Protein AF-0000000067833226 (afdb_homodimer)

Solvent-accessible surface area (backbone atoms only — not comparable to full-atom values): 14648 Å² total; per-residue (Å²): 118,77,46,61,41,52,41,38,37,36,51,75,51,90,44,27,32,42,34,38,63,47,92,89,40,84,59,49,59,30,10,33,47,62,87,83,22,84,44,78,20,51,32,40,65,39,36,36,52,46,13,33,49,46,22,45,52,39,24,43,49,49,34,28,53,74,66,74,37,78,44,64,52,48,33,34,44,34,41,33,35,46,45,65,48,98,86,66,38,56,24,42,70,28,34,39,34,43,32,35,28,50,27,48,61,86,78,31,91,57,47,69,64,30,72,73,45,22,64,74,66,11,31,47,46,64,18,28,32,76,31,28,45,70,47,72,33,34,24,25,43,78,67,49,76,75,78,120,78,47,62,41,50,40,37,37,35,52,76,52,91,44,26,32,43,34,37,62,47,92,87,39,83,60,48,60,29,10,34,47,59,86,82,24,82,43,78,21,50,31,40,63,38,36,36,52,47,11,32,49,46,23,45,51,39,24,41,50,48,33,28,53,75,66,74,38,77,44,64,52,46,32,36,44,35,42,33,35,45,46,63,46,100,86,66,37,59,25,42,69,30,36,40,35,43,33,34,29,50,27,48,61,88,78,30,92,57,48,68,64,31,70,73,46,21,64,74,64,11,31,49,45,65,18,28,32,75,31,28,43,71,47,73,34,35,23,26,43,79,68,49,78,76,78

Foldseek 3Di:
DDPDFDKDKDDDDQFWMWIGRDDVDDIAIAGDDPPRTPRPHHHPVVVLLVLQQVLLQVLLVVLCVVLVHDQQDKDKDKDWDWDADPVGDIDGQEMEIEMETQAAPVRGPCVVVSVVPSNVPRPSCVVCCVRYPYHYWYYGNVRHTDD/DDPDFDKDKDDDDQFWIWIGRDDVDDIAIAGDDPPRTPRPHHHPVVVLLVLQQVLLQVLLVVLCVVLVHDQQDKDKDKDWDWDADPVGDIDGQEMEIEMETQAAPVRGPCVVVSVVPSNVPRPSCVVCCVRYPYHYWYYGNVRHTPD

Structure (mmCIF, N/CA/C/O backbone):
data_AF-0000000067833226-model_v1
#
loop_
_entity.id
_entity.type
_entity.pdbx_description
1 polymer Peroxiredoxin
#
loop_
_atom_site.group_PDB
_atom_site.id
_atom_site.type_symbol
_atom_site.label_atom_id
_atom_site.label_alt_id
_atom_site.label_comp_id
_atom_site.label_asym_id
_atom_site.label_entity_id
_atom_site.label_seq_id
_atom_site.pdbx_PDB_ins_code
_atom_site.Cartn_x
_atom_site.Cartn_y
_atom_site.Cartn_z
_atom_site.occupancy
_atom_site.B_iso_or_equiv
_atom_site.auth_seq_id
_atom_site.auth_comp_id
_atom_site.auth_asym_id
_atom_site.auth_atom_id
_atom_site.pdbx_PDB_model_num
ATOM 1 N N . MET A 1 1 ? 17.891 -7.211 -6.113 1 59.31 1 MET A N 1
ATOM 2 C CA . MET A 1 1 ? 16.797 -6.277 -5.852 1 59.31 1 MET A CA 1
ATOM 3 C C . MET A 1 1 ? 17.234 -5.191 -4.875 1 59.31 1 MET A C 1
ATOM 5 O O . MET A 1 1 ? 18.016 -5.453 -3.955 1 59.31 1 MET A O 1
ATOM 9 N N . SER A 1 2 ? 16.984 -3.982 -5.238 1 72.12 2 SER A N 1
ATOM 10 C CA . SER A 1 2 ? 17.391 -2.902 -4.344 1 72.12 2 SER A CA 1
ATOM 11 C C . SER A 1 2 ? 16.797 -3.086 -2.953 1 72.12 2 SER A C 1
ATOM 13 O O . SER A 1 2 ? 15.656 -3.514 -2.812 1 72.12 2 SER A O 1
ATOM 15 N N . ASP A 1 3 ? 17.594 -2.801 -2.029 1 89.94 3 ASP A N 1
ATOM 16 C CA . ASP A 1 3 ? 17.141 -2.908 -0.645 1 89.94 3 ASP A CA 1
ATOM 17 C C . ASP A 1 3 ? 16.375 -1.661 -0.22 1 89.94 3 ASP A C 1
ATOM 19 O O . ASP A 1 3 ? 15.836 -1.604 0.891 1 89.94 3 ASP A O 1
ATOM 23 N N . LYS A 1 4 ? 16.406 -0.721 -1.14 1 96.62 4 LYS A N 1
ATOM 24 C CA . LYS A 1 4 ? 15.68 0.51 -0.847 1 96.62 4 LYS A CA 1
ATOM 25 C C . LYS A 1 4 ? 14.711 0.853 -1.971 1 96.62 4 LYS A C 1
ATOM 27 O O . LYS A 1 4 ? 15.031 0.704 -3.15 1 96.62 4 LYS A O 1
ATOM 32 N N . HIS A 1 5 ? 13.523 1.276 -1.642 1 98 5 HIS A N 1
ATOM 33 C CA . HIS A 1 5 ? 12.492 1.777 -2.541 1 98 5 HIS A CA 1
ATOM 34 C C . HIS A 1 5 ? 12.016 3.16 -2.111 1 98 5 HIS A C 1
ATOM 36 O O . HIS A 1 5 ? 11.742 3.389 -0.93 1 98 5 HIS A O 1
ATOM 42 N N . SER A 1 6 ? 11.938 4.062 -3.084 1 98.44 6 SER A N 1
ATOM 43 C CA . SER A 1 6 ? 11.586 5.426 -2.709 1 98.44 6 SER A CA 1
ATOM 44 C C . SER A 1 6 ? 10.469 5.977 -3.594 1 98.44 6 SER A C 1
ATOM 46 O O . SER A 1 6 ? 10.242 5.473 -4.695 1 98.44 6 SER A O 1
ATOM 48 N N . ILE A 1 7 ? 9.734 6.934 -3.07 1 98.88 7 ILE A N 1
ATOM 49 C CA . ILE A 1 7 ? 8.742 7.688 -3.834 1 98.88 7 ILE A CA 1
ATOM 50 C C . ILE A 1 7 ? 8.758 9.148 -3.389 1 98.88 7 ILE A C 1
ATOM 52 O O . ILE A 1 7 ? 9.344 9.484 -2.359 1 98.88 7 ILE A O 1
ATOM 56 N N . ARG A 1 8 ? 8.211 10.008 -4.199 1 98.94 8 ARG A N 1
ATOM 57 C CA . ARG A 1 8 ? 7.883 11.383 -3.85 1 98.94 8 ARG A CA 1
ATOM 58 C C . ARG A 1 8 ? 6.395 11.656 -4.027 1 98.94 8 ARG A C 1
ATOM 60 O O . ARG A 1 8 ? 5.762 11.109 -4.934 1 98.94 8 ARG A O 1
ATOM 67 N N . ILE A 1 9 ? 5.887 12.484 -3.17 1 98.94 9 ILE A N 1
ATOM 68 C CA . ILE A 1 9 ? 4.465 12.797 -3.232 1 98.94 9 ILE A CA 1
ATOM 69 C C . ILE A 1 9 ? 4.25 14.289 -2.982 1 98.94 9 ILE A C 1
ATOM 71 O O . ILE A 1 9 ? 4.949 14.891 -2.168 1 98.94 9 ILE A O 1
ATOM 75 N N . ARG A 1 10 ? 3.305 14.891 -3.67 1 98.88 10 ARG A N 1
ATOM 76 C CA . ARG A 1 10 ? 2.982 16.297 -3.475 1 98.88 10 ARG A CA 1
ATOM 77 C C . ARG A 1 10 ? 1.479 16.531 -3.58 1 98.88 10 ARG A C 1
ATOM 79 O O . ARG A 1 10 ? 0.812 15.953 -4.434 1 98.88 10 ARG A O 1
ATOM 86 N N . GLN A 1 11 ? 1.044 17.422 -2.809 1 98.88 11 GLN A N 1
ATOM 87 C CA . GLN A 1 11 ? -0.359 17.828 -2.818 1 98.88 11 GLN A CA 1
ATOM 88 C C . GLN A 1 11 ? -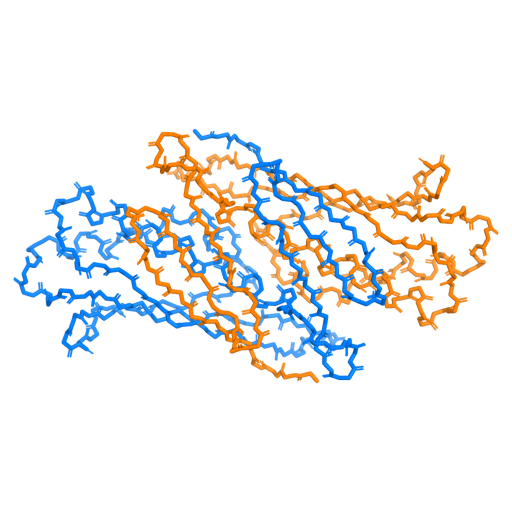0.688 18.641 -4.062 1 98.88 11 GLN A C 1
ATOM 90 O O . GLN A 1 11 ? 0.057 19.562 -4.422 1 98.88 11 GLN A O 1
ATOM 95 N N . ILE A 1 12 ? -1.731 18.281 -4.742 1 98.56 12 ILE A N 1
ATOM 96 C CA . ILE A 1 12 ? -2.24 19.047 -5.879 1 98.56 12 ILE A CA 1
ATOM 97 C C . ILE A 1 12 ? -3.281 20.062 -5.398 1 98.56 12 ILE A C 1
ATOM 99 O O . ILE A 1 12 ? -3.145 21.266 -5.641 1 98.56 12 ILE A O 1
ATOM 103 N N . GLU A 1 13 ? -4.336 19.5 -4.695 1 97.5 13 GLU A N 1
ATOM 104 C CA . GLU A 1 13 ? -5.422 20.297 -4.117 1 97.5 13 GLU A CA 1
ATOM 105 C C . GLU A 1 13 ? -6.176 19.484 -3.061 1 97.5 13 GLU A C 1
ATOM 107 O O . GLU A 1 13 ? -6.488 18.312 -3.266 1 97.5 13 GLU A O 1
ATOM 112 N N . ALA A 1 14 ? -6.445 20.188 -1.951 1 97.44 14 ALA A N 1
ATOM 113 C CA . ALA A 1 14 ? -7.184 19.547 -0.869 1 97.44 14 ALA A CA 1
ATOM 114 C C . ALA A 1 14 ? -6.582 18.188 -0.529 1 97.44 14 ALA A C 1
ATOM 116 O O . ALA A 1 14 ? -5.418 18.094 -0.123 1 97.44 14 ALA A O 1
ATOM 117 N N . TYR A 1 15 ? -7.234 17.156 -0.912 1 98.38 15 TYR A N 1
ATOM 118 C CA . TYR A 1 15 ? -6.773 15.836 -0.521 1 98.38 15 TYR A CA 1
ATOM 119 C C . TYR A 1 15 ? -6.316 15.039 -1.736 1 98.38 15 TYR A C 1
ATOM 121 O O . TYR A 1 15 ? -6.176 13.812 -1.668 1 98.38 15 TYR A O 1
ATOM 129 N N . ALA A 1 16 ? -6.18 15.734 -2.881 1 98.75 16 ALA A N 1
ATOM 130 C CA . ALA A 1 16 ? -5.629 15.125 -4.086 1 98.75 16 ALA A CA 1
ATOM 131 C C . ALA A 1 16 ? -4.109 15.242 -4.117 1 98.75 16 ALA A C 1
ATOM 133 O O . ALA A 1 16 ? -3.561 16.312 -3.83 1 98.75 16 ALA A O 1
ATOM 134 N N . PHE A 1 17 ? -3.424 14.148 -4.426 1 98.94 17 PHE A N 1
ATOM 135 C CA . PHE A 1 17 ? -1.967 14.102 -4.43 1 98.94 17 PHE A CA 1
ATOM 136 C C . PHE A 1 17 ? -1.449 13.445 -5.707 1 98.94 17 PHE A C 1
ATOM 138 O O . PHE A 1 17 ? -2.135 12.617 -6.309 1 98.94 17 PHE A O 1
ATOM 145 N N . ARG A 1 18 ? -0.267 13.891 -6.066 1 98.88 18 ARG A N 1
ATOM 146 C CA . ARG A 1 18 ? 0.511 13.273 -7.133 1 98.88 18 ARG A CA 1
ATOM 147 C C . ARG A 1 18 ? 1.678 12.469 -6.57 1 98.88 18 ARG A C 1
ATOM 149 O O . ARG A 1 18 ? 2.506 13.008 -5.828 1 98.88 18 ARG A O 1
ATOM 156 N N . ILE A 1 19 ? 1.731 11.219 -6.895 1 98.88 19 ILE A N 1
ATOM 157 C CA . ILE A 1 19 ? 2.783 10.336 -6.402 1 98.88 19 ILE A CA 1
ATOM 158 C C . ILE A 1 19 ? 3.734 9.984 -7.543 1 98.88 19 ILE A C 1
ATOM 160 O O . ILE A 1 19 ? 3.314 9.43 -8.562 1 98.88 19 ILE A O 1
ATOM 164 N N . ASP A 1 20 ? 4.941 10.312 -7.344 1 98.88 20 ASP A N 1
ATOM 165 C CA . ASP A 1 20 ? 6.008 10.016 -8.297 1 98.88 20 ASP A CA 1
ATOM 166 C C . ASP A 1 20 ? 6.848 8.828 -7.828 1 98.88 20 ASP A C 1
ATOM 168 O O . ASP A 1 20 ? 7.465 8.883 -6.762 1 98.88 20 ASP A O 1
ATOM 172 N N . PHE A 1 21 ? 6.949 7.797 -8.648 1 98.62 21 PHE A N 1
ATOM 173 C CA . PHE A 1 21 ? 7.656 6.57 -8.297 1 98.62 21 PHE A CA 1
ATOM 174 C C . PHE A 1 21 ? 9.062 6.57 -8.883 1 98.62 21 PHE A C 1
ATOM 176 O O . PHE A 1 21 ? 9.852 5.656 -8.625 1 98.62 21 PHE A O 1
ATOM 183 N N . GLY A 1 22 ? 9.398 7.551 -9.633 1 95.69 22 GLY A N 1
ATOM 184 C CA . GLY A 1 22 ? 10.633 7.66 -10.391 1 95.69 22 GLY A CA 1
ATOM 185 C C . GLY A 1 22 ? 10.43 8.242 -11.781 1 95.69 22 GLY A C 1
ATOM 186 O O . GLY A 1 22 ? 9.312 8.227 -12.305 1 95.69 22 GLY A O 1
ATOM 187 N N . GLU A 1 23 ? 11.391 8.711 -12.383 1 89.31 23 GLU A N 1
ATOM 188 C CA . GLU A 1 23 ? 11.32 9.523 -13.594 1 89.31 23 GLU A CA 1
ATOM 189 C C . GLU A 1 23 ? 10.758 8.727 -14.766 1 89.31 23 GLU A C 1
ATOM 191 O O . GLU A 1 23 ? 10.148 9.289 -15.672 1 89.31 23 GLU A O 1
ATOM 196 N N . SER A 1 24 ? 10.789 7.496 -14.734 1 90.56 24 SER A N 1
ATOM 197 C CA . SER A 1 24 ? 10.43 6.699 -15.906 1 90.56 24 SER A CA 1
ATOM 198 C C . SER A 1 24 ? 9 6.191 -15.805 1 90.56 24 SER A C 1
ATOM 200 O O . SER A 1 24 ? 8.508 5.516 -16.719 1 90.56 24 SER A O 1
ATOM 202 N N . PHE A 1 25 ? 8.266 6.586 -14.734 1 95.38 25 PHE A N 1
ATOM 203 C CA . PHE A 1 25 ? 6.941 6.008 -14.531 1 95.38 25 PHE A CA 1
ATOM 204 C C . PHE A 1 25 ? 5.863 7.086 -14.555 1 95.38 25 PHE A C 1
ATOM 206 O O . PHE A 1 25 ? 6.117 8.227 -14.156 1 95.38 25 PHE A O 1
ATOM 213 N N . VAL A 1 26 ? 4.699 6.695 -15.031 1 95.75 26 VAL A N 1
ATOM 214 C CA . VAL A 1 26 ? 3.541 7.578 -14.922 1 95.75 26 VAL A CA 1
ATOM 215 C C . VAL A 1 26 ? 3.16 7.758 -13.453 1 95.75 26 VAL A C 1
ATOM 217 O O . VAL A 1 26 ? 3.016 6.777 -12.719 1 95.75 26 VAL A O 1
ATOM 220 N N . PRO A 1 27 ? 3.062 8.969 -13.023 1 98.25 27 PRO A N 1
ATOM 221 C CA . PRO A 1 27 ? 2.646 9.188 -11.633 1 98.25 27 PRO A CA 1
ATOM 222 C C . PRO A 1 27 ? 1.231 8.688 -11.359 1 98.25 27 PRO A C 1
ATOM 224 O O . PRO A 1 27 ? 0.438 8.516 -12.281 1 98.25 27 PRO A O 1
ATOM 227 N N . LEU A 1 28 ? 0.949 8.391 -10.156 1 98.75 28 LEU A N 1
ATOM 228 C CA . LEU A 1 28 ? -0.393 8.047 -9.695 1 98.75 28 LEU A CA 1
ATOM 229 C C . LEU A 1 28 ? -1.068 9.242 -9.039 1 98.75 28 LEU A C 1
ATOM 231 O O . LEU A 1 28 ? -0.497 9.867 -8.141 1 98.75 28 LEU A O 1
ATOM 235 N N . LEU A 1 29 ? -2.232 9.609 -9.516 1 98.62 29 LEU A N 1
ATOM 236 C CA . LEU A 1 29 ? -3.037 10.641 -8.867 1 98.62 29 LEU A CA 1
ATOM 237 C C . LEU A 1 29 ? -4.039 10.016 -7.898 1 98.62 29 LEU A C 1
ATOM 239 O O . LEU A 1 29 ? -4.836 9.164 -8.289 1 98.62 29 LEU A O 1
ATOM 243 N N . THR A 1 30 ? -3.998 10.422 -6.668 1 98.75 30 THR A N 1
ATOM 244 C CA . THR A 1 30 ? -4.863 9.875 -5.629 1 98.75 30 THR A CA 1
ATOM 245 C C . THR A 1 30 ? -5.766 10.969 -5.055 1 98.75 30 THR A C 1
ATOM 247 O O . THR A 1 30 ? -5.535 12.156 -5.289 1 98.75 30 THR A O 1
ATOM 250 N N . ASP A 1 31 ? -6.848 10.516 -4.379 1 98.38 31 ASP A N 1
ATOM 251 C CA . ASP A 1 31 ? -7.742 11.453 -3.709 1 98.38 31 ASP A CA 1
ATOM 252 C C . ASP A 1 31 ? -8.578 10.75 -2.641 1 98.38 31 ASP A C 1
ATOM 254 O O . ASP A 1 31 ? -8.844 9.547 -2.742 1 98.38 31 ASP A O 1
ATOM 258 N N . GLU A 1 32 ? -8.891 11.477 -1.64 1 97.31 32 GLU A N 1
ATOM 259 C CA . GLU A 1 32 ? -9.906 10.945 -0.731 1 97.31 32 GLU A CA 1
ATOM 260 C C . GLU A 1 32 ? -11.281 10.93 -1.393 1 97.31 32 GLU A C 1
ATOM 262 O O . GLU A 1 32 ? -11.602 11.805 -2.199 1 97.31 32 GLU A O 1
ATOM 267 N N . PRO A 1 33 ? -12.07 9.945 -1.034 1 94.94 33 PRO A N 1
ATOM 268 C CA . PRO A 1 33 ? -13.422 9.914 -1.594 1 94.94 33 PRO A CA 1
ATOM 269 C C . PRO A 1 33 ? -14.305 11.039 -1.057 1 94.94 33 PRO A C 1
ATOM 271 O O . PRO A 1 33 ? -13.984 11.648 -0.035 1 94.94 33 PRO A O 1
ATOM 274 N N . GLU A 1 34 ? -15.398 11.242 -1.713 1 94.06 34 GLU A N 1
ATOM 275 C CA . GLU A 1 34 ? -16.438 12.125 -1.198 1 94.06 34 GLU A CA 1
ATOM 276 C C . GLU A 1 34 ? -17.031 11.586 0.105 1 94.06 34 GLU A C 1
ATOM 278 O O . GLU A 1 34 ? -17.188 10.375 0.267 1 94.06 34 GLU A O 1
ATOM 283 N N . PRO A 1 35 ? -17.375 12.438 0.996 1 94.31 35 PRO A N 1
ATOM 284 C CA . PRO A 1 35 ? -17.391 13.898 0.949 1 94.31 35 PRO A CA 1
ATOM 285 C C . PRO A 1 35 ? -16.094 14.523 1.45 1 94.31 35 PRO A C 1
ATOM 287 O O . PRO A 1 35 ? -15.969 15.75 1.515 1 94.31 35 PRO A O 1
ATOM 290 N N . ILE A 1 36 ? -15.117 13.711 1.84 1 94.69 36 ILE A N 1
ATOM 291 C CA . ILE A 1 36 ? -13.867 14.25 2.375 1 94.69 36 ILE A CA 1
ATOM 292 C C . ILE A 1 36 ? -13.062 14.898 1.249 1 94.69 36 ILE A C 1
ATOM 294 O O . ILE A 1 36 ? -12.672 16.062 1.345 1 94.69 36 ILE A O 1
ATOM 298 N N . GLY A 1 37 ? -12.852 14.219 0.282 1 96.62 37 GLY A N 1
ATOM 299 C CA . GLY A 1 37 ? -12.195 14.719 -0.918 1 96.62 37 GLY A CA 1
ATOM 300 C C . GLY A 1 37 ? -13.117 14.75 -2.127 1 96.62 37 GLY A C 1
ATOM 301 O O . GLY A 1 37 ? -14.336 14.68 -1.986 1 96.62 37 GLY A O 1
ATOM 302 N N . GLY A 1 38 ? -12.531 14.938 -3.32 1 95.94 38 GLY A N 1
ATOM 303 C CA . GLY A 1 38 ? -13.297 15.008 -4.555 1 95.94 38 GLY A CA 1
ATOM 304 C C . GLY A 1 38 ? -13.469 13.656 -5.227 1 95.94 38 GLY A C 1
ATOM 305 O O . GLY A 1 38 ? -14.242 13.531 -6.18 1 95.94 38 GLY A O 1
ATOM 306 N N . GLY A 1 39 ? -12.758 12.625 -4.77 1 96.12 39 GLY A N 1
ATOM 307 C CA . GLY A 1 39 ? -12.859 11.312 -5.379 1 96.12 39 GLY A CA 1
ATOM 308 C C . GLY A 1 39 ? -12.328 11.266 -6.797 1 96.12 39 GLY A C 1
ATOM 309 O O . GLY A 1 39 ? -12.875 10.57 -7.652 1 96.12 39 GLY A O 1
ATOM 310 N N . THR A 1 40 ? -11.305 11.961 -7.074 1 97.06 40 THR A N 1
ATOM 311 C CA . THR A 1 40 ? -10.797 12.078 -8.438 1 97.06 40 THR A CA 1
ATOM 312 C C . THR A 1 40 ? -9.695 11.047 -8.688 1 97.06 40 THR A C 1
ATOM 314 O O . THR A 1 40 ? -9.094 11.023 -9.766 1 97.06 40 THR A O 1
ATOM 317 N N . GLY A 1 41 ? -9.383 10.211 -7.738 1 98.06 41 GLY A N 1
ATOM 318 C CA . GLY A 1 41 ? -8.43 9.117 -7.789 1 98.06 41 GLY A CA 1
ATOM 319 C C . GLY A 1 41 ? -8.641 8.094 -6.688 1 98.06 41 GLY A C 1
ATOM 320 O O . GLY A 1 41 ? -9.508 8.266 -5.832 1 98.06 41 GLY A O 1
ATOM 321 N N . PRO A 1 42 ? -7.891 7.008 -6.758 1 98.56 42 PRO A N 1
ATOM 322 C CA . PRO A 1 42 ? -8.031 6 -5.703 1 98.56 42 PRO A CA 1
ATOM 323 C C . PRO A 1 42 ? -7.66 6.535 -4.324 1 98.56 42 PRO A C 1
ATOM 325 O O . PRO A 1 42 ? -6.809 7.422 -4.207 1 98.56 42 PRO A O 1
ATOM 328 N N . SER A 1 43 ? -8.281 6 -3.307 1 98.19 43 SER A N 1
ATOM 329 C CA . SER A 1 43 ? -7.957 6.316 -1.919 1 98.19 43 SER A CA 1
ATOM 330 C C . SER A 1 43 ? -6.664 5.637 -1.485 1 98.19 43 SER A C 1
ATOM 332 O O . SER A 1 43 ? -6.238 4.656 -2.1 1 98.19 43 SER A O 1
ATOM 334 N N . PRO A 1 44 ? -6.043 6.176 -0.423 1 98.56 44 PRO A N 1
ATOM 335 C CA . PRO A 1 44 ? -4.863 5.484 0.112 1 98.56 44 PRO A CA 1
ATOM 336 C C . PRO A 1 44 ? -5.145 4.027 0.465 1 98.56 44 PRO A C 1
ATOM 338 O O . PRO A 1 44 ? -4.266 3.172 0.317 1 98.56 44 PRO A O 1
ATOM 341 N N . GLU A 1 45 ? -6.383 3.711 0.99 1 98.56 45 GLU A N 1
ATOM 342 C CA . GLU A 1 45 ? -6.766 2.338 1.304 1 98.56 45 GLU A CA 1
ATOM 343 C C . GLU A 1 45 ? -6.746 1.46 0.057 1 98.56 45 GLU A C 1
ATOM 345 O O . GLU A 1 45 ? -6.234 0.339 0.09 1 98.56 45 GLU A O 1
ATOM 350 N N . GLN A 1 46 ? -7.281 1.987 -1.043 1 98.81 46 GLN A N 1
ATOM 351 C CA . GLN A 1 46 ? -7.246 1.241 -2.297 1 98.81 46 GLN A CA 1
ATOM 352 C C . GLN A 1 46 ? -5.809 0.991 -2.748 1 98.81 46 GLN A C 1
ATOM 354 O O . GLN A 1 46 ? -5.492 -0.084 -3.264 1 98.81 46 GLN A O 1
ATOM 359 N N . VAL A 1 47 ? -4.926 1.969 -2.578 1 98.94 47 VAL A N 1
ATOM 360 C CA . VAL A 1 47 ? -3.537 1.842 -3.002 1 98.94 47 VAL A CA 1
ATOM 361 C C . VAL A 1 47 ? -2.838 0.772 -2.164 1 98.94 47 VAL A C 1
ATOM 363 O O . VAL A 1 47 ? -2.049 -0.018 -2.689 1 98.94 47 VAL A O 1
ATOM 366 N N . LEU A 1 48 ? -3.133 0.706 -0.867 1 98.94 48 LEU A N 1
ATOM 367 C CA . LEU A 1 48 ? -2.59 -0.353 -0.023 1 98.94 48 LEU A CA 1
ATOM 368 C C . LEU A 1 48 ? -3.07 -1.723 -0.493 1 98.94 48 LEU A C 1
ATOM 370 O O . LEU A 1 48 ? -2.271 -2.654 -0.619 1 98.94 48 LEU A O 1
ATOM 374 N N . ILE A 1 49 ? -4.387 -1.837 -0.742 1 98.94 49 ILE A N 1
ATOM 375 C CA . ILE A 1 49 ? -4.961 -3.088 -1.221 1 98.94 49 ILE A CA 1
ATOM 376 C C . ILE A 1 49 ? -4.285 -3.5 -2.527 1 98.94 49 ILE A C 1
ATOM 378 O O . ILE A 1 49 ? -3.982 -4.68 -2.73 1 98.94 49 ILE A O 1
ATOM 382 N N . ALA A 1 50 ? -4.004 -2.533 -3.385 1 98.94 50 ALA A N 1
ATOM 383 C CA . ALA A 1 50 ? -3.326 -2.777 -4.656 1 98.94 50 ALA A CA 1
ATOM 384 C C . ALA A 1 50 ? -1.925 -3.338 -4.43 1 98.94 50 ALA A C 1
ATOM 386 O O . ALA A 1 50 ? -1.514 -4.285 -5.102 1 98.94 50 ALA A O 1
ATOM 387 N N . ALA A 1 51 ? -1.174 -2.721 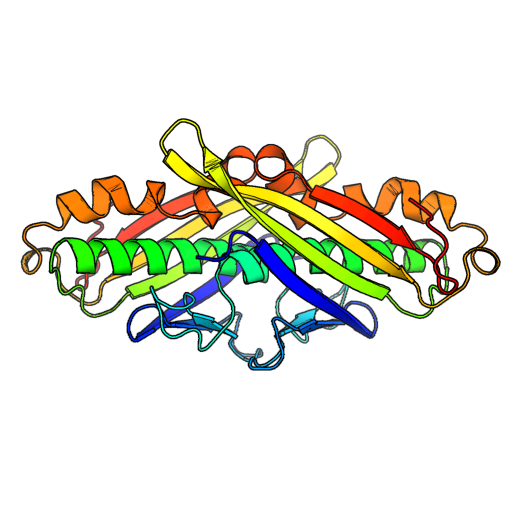-3.502 1 98.94 51 ALA A N 1
ATOM 388 C CA . ALA A 1 51 ? 0.187 -3.172 -3.219 1 98.94 51 ALA A CA 1
ATOM 389 C C . ALA A 1 51 ? 0.199 -4.633 -2.775 1 98.94 51 ALA A C 1
ATOM 391 O O . ALA A 1 51 ? 0.979 -5.438 -3.291 1 98.94 51 ALA A O 1
ATOM 392 N N . VAL A 1 52 ? -0.686 -4.988 -1.877 1 98.94 52 VAL A N 1
ATOM 393 C CA . VAL A 1 52 ? -0.788 -6.332 -1.318 1 98.94 52 VAL A CA 1
ATOM 394 C C . VAL A 1 52 ? -1.172 -7.32 -2.416 1 98.94 52 VAL A C 1
ATOM 396 O O . VAL A 1 52 ? -0.524 -8.359 -2.58 1 98.94 52 VAL A O 1
ATOM 399 N N . SER A 1 53 ? -2.199 -6.98 -3.15 1 98.94 53 SER A N 1
ATOM 400 C CA . SER A 1 53 ? -2.713 -7.863 -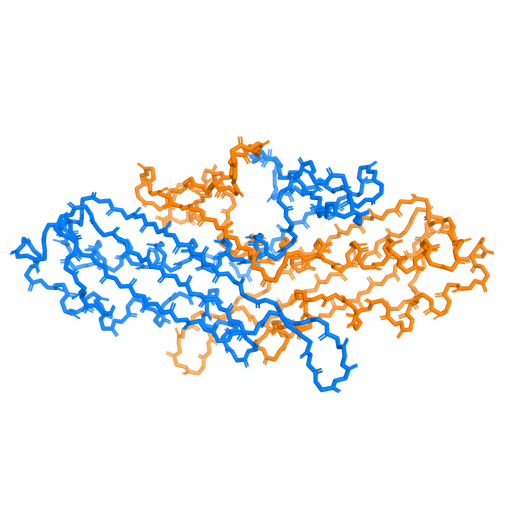4.191 1 98.94 53 SER A CA 1
ATOM 401 C C . SER A 1 53 ? -1.683 -8.078 -5.297 1 98.94 53 SER A C 1
ATOM 403 O O . SER A 1 53 ? -1.505 -9.195 -5.781 1 98.94 53 SER A O 1
ATOM 405 N N . ASN A 1 54 ? -1.035 -6.996 -5.676 1 98.94 54 ASN A N 1
ATOM 406 C CA . ASN A 1 54 ? -0.014 -7.066 -6.715 1 98.94 54 ASN A CA 1
ATOM 407 C C . ASN A 1 54 ? 1.132 -7.992 -6.312 1 98.94 54 ASN A C 1
ATOM 409 O O . ASN A 1 54 ? 1.592 -8.805 -7.121 1 98.94 54 ASN A O 1
ATOM 413 N N . CYS A 1 55 ? 1.593 -7.832 -5.121 1 98.88 55 CYS A N 1
ATOM 414 C CA . CYS A 1 55 ? 2.691 -8.664 -4.641 1 98.88 55 CYS A CA 1
ATOM 415 C C . CYS A 1 55 ? 2.297 -10.133 -4.637 1 98.88 55 CYS A C 1
ATOM 417 O O . CYS A 1 55 ? 3.09 -11 -5.023 1 98.88 55 CYS A O 1
ATOM 419 N N . LEU A 1 56 ? 1.088 -10.422 -4.145 1 98.88 56 LEU A N 1
ATOM 420 C CA . LEU A 1 56 ? 0.607 -11.805 -4.102 1 98.88 56 LEU A CA 1
ATOM 421 C C . LEU A 1 56 ? 0.51 -12.391 -5.504 1 98.88 56 LEU A C 1
ATOM 423 O O . LEU A 1 56 ? 0.929 -13.523 -5.738 1 98.88 56 LEU A O 1
ATOM 427 N N . CYS A 1 57 ? -0.042 -11.625 -6.441 1 98.94 57 CYS A N 1
ATOM 428 C CA . CYS A 1 57 ? -0.159 -12.086 -7.82 1 98.94 57 CYS A CA 1
ATOM 429 C C . CYS A 1 57 ? 1.216 -12.312 -8.438 1 98.94 57 CYS A C 1
ATOM 431 O O . CYS A 1 57 ? 1.439 -13.312 -9.117 1 98.94 57 CYS A O 1
ATOM 433 N N . ALA A 1 58 ? 2.143 -11.359 -8.188 1 98.81 58 ALA A N 1
ATOM 434 C CA . ALA A 1 58 ? 3.504 -11.508 -8.703 1 98.81 58 ALA A CA 1
ATOM 435 C C . ALA A 1 58 ? 4.191 -12.727 -8.086 1 98.81 58 ALA A C 1
ATOM 437 O O . ALA A 1 58 ? 4.895 -13.461 -8.781 1 98.81 58 ALA A O 1
ATOM 438 N N . SER A 1 59 ? 4.039 -12.891 -6.785 1 98.62 59 SER A N 1
ATOM 439 C CA . SER A 1 59 ? 4.605 -14.047 -6.109 1 98.62 59 SER A CA 1
ATOM 440 C C . SER A 1 59 ? 4.074 -15.352 -6.695 1 98.62 59 SER A C 1
ATOM 442 O O . SER A 1 59 ? 4.828 -16.312 -6.891 1 98.62 59 SER A O 1
ATOM 444 N N . LEU A 1 60 ? 2.756 -15.398 -6.953 1 98.81 60 LEU A N 1
ATOM 445 C CA . LEU A 1 60 ? 2.158 -16.578 -7.559 1 98.81 60 LEU A CA 1
ATOM 446 C C . LEU A 1 60 ? 2.729 -16.828 -8.953 1 98.81 60 LEU A C 1
ATOM 448 O O . LEU A 1 60 ? 3.105 -17.953 -9.289 1 98.81 60 LEU A O 1
ATOM 452 N N . ALA A 1 61 ? 2.807 -15.773 -9.758 1 98.69 61 ALA A N 1
ATOM 453 C CA . ALA A 1 61 ? 3.387 -15.883 -11.094 1 98.69 61 ALA A CA 1
ATOM 454 C C . ALA A 1 61 ? 4.816 -16.422 -11.031 1 98.69 61 ALA A C 1
ATOM 456 O O . ALA A 1 61 ? 5.199 -17.281 -11.82 1 98.69 61 ALA A O 1
ATOM 457 N N . PHE A 1 62 ? 5.602 -15.922 -10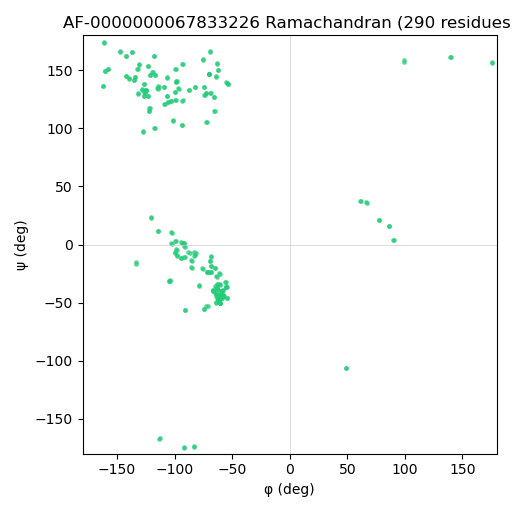.125 1 98.31 62 PHE A N 1
ATOM 458 C CA . PHE A 1 62 ? 6.984 -16.359 -9.953 1 98.31 62 PHE A CA 1
ATOM 459 C C . PHE A 1 62 ? 7.047 -17.844 -9.609 1 98.31 62 PHE A C 1
ATOM 461 O O . PHE A 1 62 ? 7.836 -18.578 -10.188 1 98.31 62 PHE A O 1
ATOM 468 N N . ALA A 1 63 ? 6.254 -18.203 -8.617 1 98.31 63 ALA A N 1
ATOM 469 C CA . ALA A 1 63 ? 6.227 -19.609 -8.203 1 98.31 63 ALA A CA 1
ATOM 470 C C . ALA A 1 63 ? 5.816 -20.516 -9.359 1 98.31 63 ALA A C 1
ATOM 472 O O . ALA A 1 63 ? 6.379 -21.594 -9.531 1 98.31 63 ALA A O 1
ATOM 473 N N . LEU A 1 64 ? 4.766 -20.125 -10.141 1 98.56 64 LEU A N 1
ATOM 474 C CA . LEU A 1 64 ? 4.375 -20.891 -11.32 1 98.56 64 LEU A CA 1
ATOM 475 C C . LEU A 1 64 ? 5.555 -21.078 -12.266 1 98.56 64 LEU A C 1
ATOM 477 O O . LEU A 1 64 ? 5.789 -22.172 -12.766 1 98.56 64 LEU A O 1
ATOM 481 N N . GLY A 1 65 ? 6.289 -19.938 -12.492 1 97.5 65 GLY A N 1
ATOM 482 C CA . GLY A 1 65 ? 7.48 -20.016 -13.328 1 97.5 65 GLY A CA 1
ATOM 483 C C . GLY A 1 65 ? 8.539 -20.938 -12.766 1 97.5 65 GLY A C 1
ATOM 484 O O . GLY A 1 65 ? 9.133 -21.734 -13.5 1 97.5 65 GLY A O 1
ATOM 485 N N . LYS A 1 66 ? 8.805 -20.828 -11.531 1 97.19 66 LYS A N 1
ATOM 486 C CA . LYS A 1 66 ? 9.812 -21.641 -10.852 1 97.19 66 LYS A CA 1
ATOM 487 C C . LYS A 1 66 ? 9.539 -23.141 -11.055 1 97.19 66 LYS A C 1
ATOM 489 O O . LYS A 1 66 ? 10.477 -23.922 -11.227 1 97.19 66 LYS A O 1
ATOM 494 N N . TYR A 1 67 ? 8.305 -23.531 -11.07 1 98 67 TYR A N 1
ATOM 495 C CA . TYR A 1 67 ? 7.934 -24.938 -11.203 1 98 67 TYR A CA 1
ATOM 496 C C . TYR A 1 67 ? 7.477 -25.25 -12.625 1 98 67 TYR A C 1
ATOM 498 O O . TYR A 1 67 ? 6.828 -26.266 -12.867 1 98 67 TYR A O 1
ATOM 506 N N . ARG A 1 68 ? 7.641 -24.359 -13.609 1 97.75 68 ARG A N 1
ATOM 507 C CA . ARG A 1 68 ? 7.414 -24.531 -15.039 1 97.75 68 ARG A CA 1
ATOM 508 C C . ARG A 1 68 ? 5.957 -24.859 -15.328 1 97.75 68 ARG A C 1
ATOM 510 O O . ARG A 1 68 ? 5.664 -25.797 -16.062 1 97.75 68 ARG A O 1
ATOM 517 N N . GLN A 1 69 ? 5.098 -24.141 -14.469 1 98 69 GLN A N 1
ATOM 518 C CA . GLN A 1 69 ? 3.664 -24.281 -14.703 1 98 69 GLN A CA 1
ATOM 519 C C . GLN A 1 69 ? 3.125 -23.125 -15.539 1 98 69 GLN A C 1
ATOM 521 O O . GLN A 1 69 ? 3.467 -21.969 -15.297 1 98 69 GLN A O 1
ATOM 526 N N . GLU A 1 70 ? 2.322 -23.469 -16.5 1 97.94 70 GLU A N 1
ATOM 527 C CA . GLU A 1 70 ? 1.633 -22.453 -17.297 1 97.94 70 GLU A CA 1
ATOM 528 C C . GLU A 1 70 ? 0.25 -22.156 -16.719 1 97.94 70 GLU A C 1
ATOM 530 O O . GLU A 1 70 ? -0.709 -22.891 -16.984 1 97.94 70 GLU A O 1
ATOM 535 N N . GLY A 1 71 ? 0.13 -21.094 -16.062 1 98.19 71 GLY A N 1
ATOM 536 C CA . GLY A 1 71 ? -1.086 -20.781 -15.336 1 98.19 71 GLY A CA 1
ATOM 537 C C . GLY A 1 71 ? -2.137 -20.094 -16.203 1 98.19 71 GLY A C 1
ATOM 538 O O . GLY A 1 71 ? -3.289 -19.953 -15.781 1 98.19 71 GLY A O 1
ATOM 539 N N . GLY A 1 72 ? -1.739 -19.609 -17.438 1 98.38 72 GLY A N 1
ATOM 540 C CA . GLY A 1 72 ? -2.682 -18.953 -18.328 1 98.38 72 GLY A CA 1
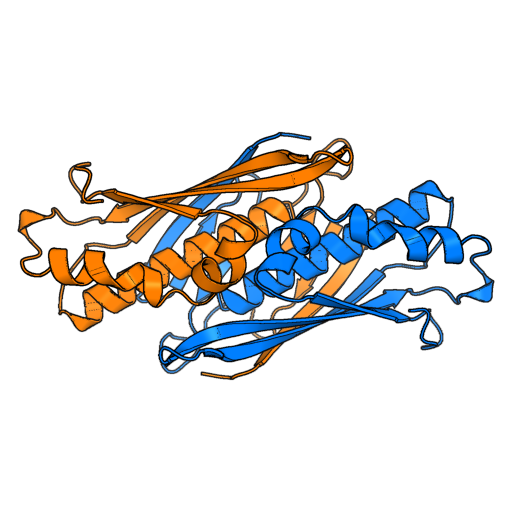ATOM 541 C C . GLY A 1 72 ? -2.986 -17.516 -17.906 1 98.38 72 GLY A C 1
ATOM 542 O O . GLY A 1 72 ? -4.051 -16.984 -18.219 1 98.38 72 GLY A O 1
ATOM 543 N N . GLY A 1 73 ? -2.094 -16.953 -17.125 1 98.69 73 GLY A N 1
ATOM 544 C CA . GLY A 1 73 ? -2.322 -15.609 -16.609 1 98.69 73 GLY A CA 1
ATOM 545 C C . GLY A 1 73 ? -2.848 -15.594 -15.188 1 98.69 73 GLY A C 1
ATOM 546 O O . GLY A 1 73 ? -3.365 -16.609 -14.703 1 98.69 73 GLY A O 1
ATOM 547 N N . VAL A 1 74 ? -2.66 -14.531 -14.523 1 98.88 74 VAL A N 1
ATOM 548 C CA . VAL A 1 74 ? -3.09 -14.328 -13.141 1 98.88 74 VAL A CA 1
ATOM 549 C C . VAL A 1 74 ? -3.941 -13.062 -13.047 1 98.88 74 VAL A C 1
ATOM 551 O O . VAL A 1 74 ? -3.588 -12.023 -13.609 1 98.88 74 VAL A O 1
ATOM 554 N N . SER A 1 75 ? -5.066 -13.125 -12.438 1 98.94 75 SER A N 1
ATOM 555 C CA . SER A 1 75 ? -5.898 -11.977 -12.109 1 98.94 75 SER A CA 1
ATOM 556 C C . SER A 1 75 ? -6.453 -12.086 -10.688 1 98.94 75 SER A C 1
ATOM 558 O O . SER A 1 75 ? -6.387 -13.148 -10.07 1 98.94 75 SER A O 1
ATOM 560 N N . ALA A 1 76 ? -6.973 -10.992 -10.164 1 98.94 76 ALA A N 1
ATOM 561 C CA . ALA A 1 76 ? -7.547 -11.047 -8.82 1 98.94 76 ALA A CA 1
ATOM 562 C C . ALA A 1 76 ? -8.539 -9.906 -8.602 1 98.94 76 ALA A C 1
ATOM 564 O O . ALA A 1 76 ? -8.469 -8.875 -9.273 1 98.94 76 ALA A O 1
ATOM 565 N N . GLU A 1 77 ? -9.469 -10.148 -7.797 1 98.88 77 GLU A N 1
ATOM 566 C CA . GLU A 1 77 ? -10.289 -9.156 -7.121 1 98.88 77 GLU A CA 1
ATOM 567 C C . GLU A 1 77 ? -9.969 -9.078 -5.633 1 98.88 77 GLU A C 1
ATOM 569 O O . GLU A 1 77 ? -9.773 -10.109 -4.984 1 98.88 77 GLU A O 1
ATOM 574 N N . ALA A 1 78 ? -9.859 -7.883 -5.133 1 98.94 78 ALA A N 1
ATOM 575 C CA . ALA A 1 78 ? -9.508 -7.73 -3.723 1 98.94 78 ALA A CA 1
ATOM 576 C C . ALA A 1 78 ? -10.398 -6.691 -3.049 1 98.94 78 ALA A C 1
ATOM 578 O O . ALA A 1 78 ? -10.789 -5.699 -3.67 1 98.94 78 ALA A O 1
ATOM 579 N N . ILE A 1 79 ? -10.719 -6.965 -1.8 1 98.81 79 ILE A N 1
ATOM 580 C CA . ILE A 1 79 ? -11.547 -6.078 -0.996 1 98.81 79 ILE A CA 1
ATOM 581 C C . ILE A 1 79 ? -10.898 -5.855 0.368 1 98.81 79 ILE A C 1
ATOM 583 O O . ILE A 1 79 ? -10.477 -6.809 1.025 1 98.81 79 ILE A O 1
ATOM 587 N N . GLY A 1 80 ? -10.766 -4.648 0.784 1 98.81 80 GLY A N 1
ATOM 588 C CA . GLY A 1 80 ? -10.383 -4.27 2.137 1 98.81 80 GLY A CA 1
ATOM 589 C C . GLY A 1 80 ? -11.539 -3.705 2.941 1 98.81 80 GLY A C 1
ATOM 590 O O . GLY A 1 80 ? -12.391 -2.988 2.404 1 98.81 80 GLY A O 1
ATOM 591 N N . ARG A 1 81 ? -11.523 -4.02 4.195 1 98.5 81 ARG A N 1
ATOM 592 C CA . ARG A 1 81 ? -12.57 -3.525 5.086 1 98.5 81 ARG A CA 1
ATOM 593 C C . ARG A 1 81 ? -12 -2.576 6.133 1 98.5 81 ARG A C 1
ATOM 595 O O . ARG A 1 81 ? -10.93 -2.838 6.699 1 98.5 81 ARG A O 1
ATOM 602 N N . VAL A 1 82 ? -12.688 -1.507 6.34 1 98.25 82 VAL A N 1
ATOM 603 C CA . VAL A 1 82 ? -12.305 -0.505 7.332 1 98.25 82 VAL A CA 1
ATOM 604 C C . VAL A 1 82 ? -13.367 -0.44 8.43 1 98.25 82 VAL A C 1
ATOM 606 O O . VAL A 1 82 ? -14.562 -0.452 8.148 1 98.25 82 VAL A O 1
ATOM 609 N N . ALA A 1 83 ? -12.945 -0.42 9.633 1 98 83 ALA A N 1
ATOM 610 C CA . ALA A 1 83 ? -13.82 -0.289 10.797 1 98 83 ALA A CA 1
ATOM 611 C C . ALA A 1 83 ? -13.133 0.462 11.93 1 98 83 ALA A C 1
ATOM 613 O O . ALA A 1 83 ? -11.914 0.655 11.898 1 98 83 ALA A O 1
ATOM 614 N N . ARG A 1 84 ? -13.883 0.866 12.867 1 97.62 84 ARG A N 1
ATOM 615 C CA . ARG A 1 84 ? -13.32 1.574 14.008 1 97.62 84 ARG A CA 1
ATOM 616 C C . ARG A 1 84 ? -12.75 0.596 15.039 1 97.62 84 ARG A C 1
ATOM 618 O O . ARG A 1 84 ? -13.352 -0.445 15.305 1 97.62 84 ARG A O 1
ATOM 625 N N . ASN A 1 85 ? -11.602 0.919 15.516 1 95.94 85 ASN A N 1
ATOM 626 C CA . ASN A 1 85 ? -11.039 0.129 16.609 1 95.94 85 ASN A CA 1
ATOM 627 C C . ASN A 1 85 ? -11.578 0.58 17.953 1 95.94 85 ASN A C 1
ATOM 629 O O . ASN A 1 85 ? -12.523 1.365 18.031 1 95.94 85 ASN A O 1
ATOM 633 N N . ALA A 1 86 ? -11.07 0.067 19.094 1 96.12 86 ALA A N 1
ATOM 634 C CA . ALA A 1 86 ? -11.555 0.33 20.438 1 96.12 86 ALA A CA 1
ATOM 635 C C . ALA A 1 86 ? -11.438 1.811 20.797 1 96.12 86 ALA A C 1
ATOM 637 O O . ALA A 1 86 ? -12.227 2.334 21.578 1 96.12 86 ALA A O 1
ATOM 638 N N . GLU A 1 87 ? -10.477 2.539 20.109 1 96.06 87 GLU A N 1
ATOM 639 C CA . GLU A 1 87 ? -10.258 3.959 20.359 1 96.06 87 GLU A CA 1
ATOM 640 C C . GLU A 1 87 ? -11.102 4.82 19.422 1 96.06 87 GLU A C 1
ATOM 642 O O . GLU A 1 87 ? -10.961 6.047 19.406 1 96.06 87 GLU A O 1
ATOM 647 N N . GLY A 1 88 ? -11.828 4.242 18.578 1 96.88 88 GLY A N 1
ATOM 648 C CA . GLY A 1 88 ? -12.711 4.965 17.672 1 96.88 88 GLY A CA 1
ATOM 649 C C . GLY A 1 88 ? -12.023 5.43 16.406 1 96.88 88 GLY A C 1
ATOM 650 O O . GLY A 1 88 ? -12.539 6.293 15.695 1 96.88 88 GLY A O 1
ATOM 651 N N . ARG A 1 89 ? -10.867 4.863 16.156 1 97.06 89 ARG A N 1
ATOM 652 C CA . ARG A 1 89 ? -10.109 5.242 14.977 1 97.06 89 ARG A CA 1
ATOM 653 C C . ARG A 1 89 ? -10.32 4.238 13.844 1 97.06 89 ARG A C 1
ATOM 655 O O . ARG A 1 89 ? -10.375 3.029 14.086 1 97.06 89 ARG A O 1
ATOM 662 N N . LEU A 1 90 ? -10.445 4.727 12.672 1 97.5 90 LEU A N 1
ATOM 663 C CA . LEU A 1 90 ? -10.602 3.859 11.508 1 97.5 90 LEU A CA 1
ATOM 664 C C . LEU A 1 90 ? -9.32 3.09 11.227 1 97.5 90 LEU A C 1
ATOM 666 O O . LEU A 1 90 ? -8.227 3.668 11.227 1 97.5 90 LEU A O 1
ATOM 670 N N . ARG A 1 91 ? -9.492 1.766 11.055 1 98.38 91 ARG A N 1
ATOM 671 C CA . ARG A 1 91 ? -8.398 0.859 10.703 1 98.38 91 ARG A CA 1
ATOM 672 C C . ARG A 1 91 ? -8.82 -0.11 9.609 1 98.38 91 ARG A C 1
ATOM 674 O O . ARG A 1 91 ? -9.992 -0.499 9.531 1 98.38 91 ARG A O 1
ATOM 681 N N . LEU A 1 92 ? -7.891 -0.381 8.695 1 98.44 92 LEU A N 1
ATOM 682 C CA . LEU A 1 92 ? -8.109 -1.528 7.824 1 98.44 92 LEU A CA 1
ATOM 683 C C . LEU A 1 92 ? -8.102 -2.828 8.617 1 98.44 92 LEU A C 1
ATOM 685 O O . LEU A 1 92 ? -7.055 -3.244 9.125 1 98.44 92 LEU A O 1
ATOM 689 N N . VAL A 1 93 ? -9.18 -3.549 8.711 1 97.94 93 VAL A N 1
ATOM 690 C CA . VAL A 1 93 ? -9.281 -4.672 9.641 1 97.94 93 VAL A CA 1
ATOM 691 C C . VAL A 1 93 ? -9.039 -5.98 8.891 1 97.94 93 VAL A C 1
ATOM 693 O O . VAL A 1 93 ? -8.953 -7.047 9.508 1 97.94 93 VAL A O 1
ATOM 696 N N . GLY A 1 94 ? -8.93 -5.852 7.562 1 98.56 94 GLY A N 1
ATOM 697 C CA . GLY A 1 94 ? -8.586 -7.023 6.777 1 98.56 94 GLY A CA 1
ATOM 698 C C . GLY A 1 94 ? -8.602 -6.77 5.281 1 98.56 94 GLY A C 1
ATOM 699 O O . GLY A 1 94 ? -9.281 -5.855 4.809 1 98.56 94 GLY A O 1
ATOM 700 N N . ILE A 1 95 ? -7.895 -7.551 4.523 1 98.88 95 ILE A N 1
ATOM 701 C CA . ILE A 1 95 ? -7.898 -7.574 3.064 1 98.88 95 ILE A CA 1
ATOM 702 C C . ILE A 1 95 ? -8.164 -8.992 2.57 1 98.88 95 ILE A C 1
ATOM 704 O O . ILE A 1 95 ? -7.535 -9.945 3.035 1 98.88 95 ILE A O 1
ATOM 708 N N . GLU A 1 96 ? -9.086 -9.156 1.743 1 98.94 96 GLU A N 1
ATOM 709 C CA . GLU A 1 96 ? -9.352 -10.414 1.05 1 98.94 96 GLU A CA 1
ATOM 710 C C . GLU A 1 96 ? -8.93 -10.336 -0.414 1 98.94 96 GLU A C 1
ATOM 712 O O . GLU A 1 96 ? -9.32 -9.406 -1.131 1 98.94 96 GLU A O 1
ATOM 717 N N . VAL A 1 97 ? -8.148 -11.289 -0.845 1 98.94 97 VAL A N 1
ATOM 718 C CA . VAL A 1 97 ? -7.676 -11.344 -2.225 1 98.94 97 VAL A CA 1
ATOM 719 C C . VAL A 1 97 ? -8.086 -12.672 -2.861 1 98.94 97 VAL A C 1
ATOM 721 O O . VAL A 1 97 ? -7.652 -13.734 -2.426 1 98.94 97 VAL A O 1
ATOM 724 N N . ASP A 1 98 ? -8.922 -12.594 -3.844 1 98.94 98 ASP A N 1
ATOM 725 C CA . ASP A 1 98 ? -9.344 -13.758 -4.625 1 98.94 98 ASP A CA 1
ATOM 726 C C . ASP A 1 98 ? -8.602 -13.812 -5.961 1 98.94 98 ASP A C 1
ATOM 728 O O . ASP A 1 98 ? -8.922 -13.07 -6.887 1 98.94 98 ASP A O 1
ATOM 732 N N . ILE A 1 99 ? -7.688 -14.734 -6.047 1 98.94 99 ILE A N 1
ATOM 733 C CA . ILE A 1 99 ? -6.824 -14.836 -7.215 1 98.94 99 ILE A CA 1
ATOM 734 C C . ILE A 1 99 ? -7.355 -15.914 -8.156 1 98.94 99 ILE A C 1
ATOM 736 O O . ILE A 1 99 ? -7.762 -16.984 -7.707 1 98.94 99 ILE A O 1
ATOM 740 N N . ALA A 1 100 ? -7.266 -15.602 -9.438 1 98.94 100 ALA A N 1
ATOM 741 C CA . ALA A 1 100 ? -7.711 -16.531 -10.469 1 98.94 100 ALA A CA 1
ATOM 742 C C . ALA A 1 100 ? -6.602 -16.812 -11.477 1 98.94 100 ALA A C 1
ATOM 744 O O . ALA A 1 100 ? -5.957 -15.883 -11.969 1 98.94 100 ALA A O 1
ATOM 745 N N . LEU A 1 101 ? -6.434 -18.109 -11.75 1 98.88 101 LEU A N 1
ATOM 746 C CA . LEU A 1 101 ? -5.59 -18.516 -12.867 1 98.88 101 LEU A CA 1
ATOM 747 C C . LEU A 1 101 ? -6.422 -18.719 -14.125 1 98.88 101 LEU A C 1
ATOM 749 O O . LEU A 1 101 ? -7.633 -18.938 -14.047 1 98.88 101 LEU A O 1
ATOM 753 N N . GLY A 1 102 ? -5.77 -18.594 -15.258 1 98.69 102 GLY A N 1
ATOM 754 C CA . GLY A 1 102 ? -6.477 -18.781 -16.516 1 98.69 102 GLY A CA 1
ATOM 755 C C . GLY A 1 102 ? -6.555 -20.25 -16.938 1 98.69 102 GLY A C 1
ATOM 756 O O . GLY A 1 102 ? -7.414 -20.625 -17.734 1 98.69 102 GLY A O 1
ATOM 757 N N . ALA A 1 103 ? -5.672 -21.094 -16.406 1 98.69 103 ALA A N 1
ATOM 758 C CA . ALA A 1 103 ? -5.578 -22.5 -16.797 1 98.69 103 ALA A CA 1
ATOM 759 C C . ALA A 1 103 ? -6.297 -23.391 -15.789 1 98.69 103 ALA A C 1
ATOM 761 O O . ALA A 1 103 ? -6.418 -23.047 -14.617 1 98.69 103 ALA A O 1
ATOM 762 N N . PRO A 1 104 ? -6.805 -24.516 -16.234 1 98.5 104 PRO A N 1
ATOM 763 C CA . PRO A 1 104 ? -7.383 -25.469 -15.297 1 98.5 104 PRO A CA 1
ATOM 764 C C . PRO A 1 104 ? -6.328 -26.141 -14.422 1 98.5 104 PRO A C 1
ATOM 766 O O . PRO A 1 104 ? -5.199 -26.375 -14.875 1 98.5 104 PRO A O 1
ATOM 769 N N . ALA A 1 105 ? -6.688 -26.438 -13.25 1 98.19 105 ALA A N 1
ATOM 770 C CA . ALA A 1 105 ? -5.766 -27.047 -12.297 1 98.19 105 ALA A CA 1
ATOM 771 C C . ALA A 1 105 ? -5.168 -28.344 -12.867 1 98.19 105 ALA A C 1
ATOM 773 O O . ALA A 1 105 ? -4 -28.656 -12.609 1 98.19 105 ALA A O 1
ATOM 774 N N . GLU A 1 106 ? -5.906 -29.078 -13.688 1 97.62 106 GLU A N 1
ATOM 775 C CA . GLU A 1 106 ? -5.496 -30.391 -14.188 1 97.62 106 GLU A CA 1
ATOM 776 C C . GLU A 1 106 ? -4.312 -30.266 -15.141 1 97.62 106 GLU A C 1
ATOM 778 O O . GLU A 1 106 ? -3.594 -31.234 -15.375 1 97.62 106 GLU A O 1
ATOM 783 N N . SER A 1 107 ? -4.102 -29.078 -15.656 1 98.06 107 SER A N 1
ATOM 784 C CA . SER A 1 107 ? -3.006 -28.875 -16.594 1 98.06 107 SER A CA 1
ATOM 785 C C . SER A 1 107 ? -1.702 -28.562 -15.875 1 98.06 107 SER A C 1
ATOM 787 O O . SER A 1 107 ? -0.646 -28.453 -16.5 1 98.06 107 SER A O 1
ATOM 789 N N . MET A 1 108 ? -1.744 -28.375 -14.609 1 98.12 108 MET A N 1
ATOM 790 C CA . MET A 1 108 ? -0.583 -28 -13.805 1 98.12 108 MET A CA 1
ATOM 791 C C . MET A 1 108 ? -0.263 -29.078 -12.773 1 98.12 108 MET A C 1
ATOM 793 O O . MET A 1 108 ? -0.873 -29.109 -11.703 1 98.12 108 MET A O 1
ATOM 797 N N . ASP A 1 109 ? 0.673 -29.875 -13.031 1 97.69 109 ASP A N 1
ATOM 798 C CA . ASP A 1 109 ? 0.9 -31.094 -12.266 1 97.69 109 ASP A CA 1
ATOM 799 C C . ASP A 1 109 ? 1.696 -30.797 -11 1 97.69 109 ASP A C 1
ATOM 801 O O . ASP A 1 109 ? 1.812 -31.656 -10.117 1 97.69 109 ASP A O 1
ATOM 805 N N . ARG A 1 110 ? 2.23 -29.594 -10.844 1 98.06 110 ARG A N 1
ATOM 806 C CA . ARG A 1 110 ? 2.963 -29.234 -9.633 1 98.06 110 ARG A CA 1
ATOM 807 C C . ARG A 1 110 ? 2.316 -28.047 -8.93 1 98.06 110 ARG A C 1
ATOM 809 O O . ARG A 1 110 ? 2.986 -27.312 -8.203 1 98.06 110 ARG A O 1
ATOM 816 N N . LEU A 1 111 ? 1.064 -27.859 -9.188 1 98.12 111 LEU A N 1
ATOM 817 C CA . LEU A 1 111 ? 0.329 -26.719 -8.664 1 98.12 111 LEU A CA 1
ATOM 818 C C . LEU A 1 111 ? 0.331 -26.719 -7.137 1 98.12 111 LEU A C 1
ATOM 820 O O . LEU A 1 111 ? 0.358 -25.672 -6.504 1 98.12 111 LEU A O 1
ATOM 824 N N . ASP A 1 112 ? 0.299 -27.891 -6.527 1 97.62 112 ASP A N 1
ATOM 825 C CA . ASP A 1 112 ? 0.302 -28.016 -5.07 1 97.62 112 ASP A CA 1
ATOM 826 C C . ASP A 1 112 ? 1.553 -27.375 -4.469 1 97.62 112 ASP A C 1
ATOM 828 O O . ASP A 1 112 ? 1.484 -26.719 -3.422 1 97.62 112 ASP A O 1
ATOM 832 N N . ARG A 1 113 ? 2.711 -27.531 -5.09 1 97.75 113 ARG A N 1
ATOM 833 C CA . ARG A 1 113 ? 3.961 -26.938 -4.629 1 97.75 113 ARG A CA 1
ATOM 834 C C . ARG A 1 113 ? 3.918 -25.406 -4.734 1 97.75 113 ARG A C 1
ATOM 836 O O . ARG A 1 113 ? 4.41 -24.703 -3.85 1 97.75 113 ARG A O 1
ATOM 843 N N . VAL A 1 114 ? 3.334 -24.938 -5.816 1 98.5 114 VAL A N 1
ATOM 844 C CA . VAL A 1 114 ? 3.178 -23.5 -6.051 1 98.5 114 VAL A CA 1
ATOM 845 C C . VAL A 1 114 ? 2.344 -22.875 -4.934 1 98.5 114 VAL A C 1
ATOM 847 O O . VAL A 1 114 ? 2.777 -21.922 -4.281 1 98.5 114 VAL A O 1
ATOM 850 N N . LEU A 1 115 ? 1.171 -23.516 -4.668 1 98.56 115 LEU A N 1
ATOM 851 C CA . LEU A 1 115 ? 0.191 -22.969 -3.732 1 98.56 115 LEU A CA 1
ATOM 852 C C . LEU A 1 115 ? 0.7 -23.062 -2.299 1 98.56 115 LEU A C 1
ATOM 854 O O . LEU A 1 115 ? 0.346 -22.234 -1.455 1 98.56 115 LEU A O 1
ATOM 858 N N . ALA A 1 116 ? 1.59 -23.953 -2.008 1 97.12 116 ALA A N 1
ATOM 859 C CA . ALA A 1 116 ? 2.086 -24.203 -0.655 1 97.12 116 ALA A CA 1
ATOM 860 C C . ALA A 1 116 ? 3.059 -23.109 -0.222 1 97.12 116 ALA A C 1
ATOM 862 O O . ALA A 1 116 ? 3.258 -22.891 0.975 1 97.12 116 ALA A O 1
ATOM 863 N N . GLN A 1 117 ? 3.646 -22.375 -1.179 1 95.69 117 GLN A N 1
ATOM 864 C CA . GLN A 1 117 ? 4.773 -21.578 -0.695 1 95.69 117 GLN A CA 1
ATOM 865 C C . GLN A 1 117 ? 4.703 -20.141 -1.214 1 95.69 117 GLN A C 1
ATOM 867 O O . GLN A 1 117 ? 5.402 -19.266 -0.713 1 95.69 117 GLN A O 1
ATOM 872 N N . PHE A 1 118 ? 3.865 -19.797 -2.275 1 98.31 118 PHE A N 1
ATOM 873 C CA . PHE A 1 118 ? 4.02 -18.531 -2.957 1 98.31 118 PHE A CA 1
ATOM 874 C C . PHE A 1 118 ? 3.762 -17.359 -2.002 1 98.31 118 PHE A C 1
ATOM 876 O O . PHE A 1 118 ? 4.414 -16.328 -2.09 1 98.31 118 PHE A O 1
ATOM 883 N N . GLU A 1 119 ? 2.818 -17.531 -1.028 1 98.31 119 GLU A N 1
ATOM 884 C CA . GLU A 1 119 ? 2.449 -16.438 -0.135 1 98.31 119 GLU A CA 1
ATOM 885 C C . GLU A 1 119 ? 3.627 -16.016 0.74 1 98.31 119 GLU A C 1
ATOM 887 O O . GLU A 1 119 ? 3.812 -14.836 1.014 1 98.31 119 GLU A O 1
ATOM 892 N N . GLN A 1 120 ? 4.469 -17 1.177 1 96.75 120 GLN A N 1
ATOM 893 C CA . GLN A 1 120 ? 5.559 -16.688 2.098 1 96.75 120 GLN A CA 1
ATOM 894 C C . GLN A 1 120 ? 6.637 -15.859 1.415 1 96.75 120 GLN A C 1
ATOM 896 O O . GLN A 1 120 ? 7.473 -15.25 2.084 1 96.75 120 GLN A O 1
ATOM 901 N N . PHE A 1 121 ? 6.578 -15.805 0.086 1 96.94 121 PHE A N 1
ATOM 902 C CA . PHE A 1 121 ? 7.598 -15.055 -0.65 1 96.94 121 PHE A CA 1
ATOM 903 C C . PHE A 1 121 ? 7.094 -13.664 -1.01 1 96.94 121 PHE A C 1
ATOM 905 O O . PHE A 1 121 ? 7.836 -12.852 -1.564 1 96.94 121 PHE A O 1
ATOM 912 N N . CYS A 1 122 ? 5.84 -13.43 -0.782 1 98.06 122 CYS A N 1
ATOM 913 C CA . CYS A 1 122 ? 5.309 -12.086 -1.013 1 98.06 122 CYS A CA 1
ATOM 914 C C . CYS A 1 122 ? 5.789 -11.117 0.06 1 98.06 122 CYS A C 1
ATOM 916 O O . CYS A 1 122 ? 5.293 -11.133 1.187 1 98.06 122 CYS A O 1
ATOM 918 N N . THR A 1 123 ? 6.684 -10.273 -0.247 1 98.38 123 THR A N 1
ATOM 919 C CA . THR A 1 123 ? 7.312 -9.336 0.68 1 98.38 123 THR A CA 1
ATOM 920 C C . THR A 1 123 ? 6.27 -8.414 1.308 1 98.38 123 THR A C 1
ATOM 922 O O . THR A 1 123 ? 6.25 -8.234 2.525 1 98.38 123 THR A O 1
ATOM 925 N N . VAL A 1 124 ? 5.348 -7.926 0.511 1 98.75 124 VAL A N 1
ATOM 926 C CA . VAL A 1 124 ? 4.43 -6.871 0.94 1 98.75 124 VAL A CA 1
ATOM 927 C C . VAL A 1 124 ? 3.381 -7.453 1.885 1 98.75 124 VAL A C 1
ATOM 929 O O . VAL A 1 124 ? 3.277 -7.039 3.041 1 98.75 124 VAL A O 1
ATOM 932 N N . SER A 1 125 ? 2.654 -8.484 1.445 1 98.69 125 SER A N 1
ATOM 933 C CA . SER A 1 125 ? 1.586 -9.039 2.275 1 98.69 125 SER A CA 1
ATOM 934 C C . SER A 1 125 ? 2.139 -9.617 3.572 1 98.69 125 SER A C 1
ATOM 936 O O . SER A 1 125 ? 1.538 -9.461 4.637 1 98.69 125 SER A O 1
ATOM 938 N N . GLU A 1 126 ? 3.33 -10.258 3.551 1 98.44 126 GLU A N 1
ATOM 939 C CA . GLU A 1 126 ? 3.936 -10.852 4.742 1 98.44 126 GLU A CA 1
ATOM 940 C C . GLU A 1 126 ? 4.457 -9.773 5.688 1 98.44 126 GLU A C 1
ATOM 942 O O . GLU A 1 126 ? 4.617 -10.016 6.887 1 98.44 126 GLU A O 1
ATOM 947 N N . SER A 1 127 ? 4.742 -8.617 5.176 1 98.62 127 SER A N 1
ATOM 948 C CA . SER A 1 127 ? 5.211 -7.523 6.02 1 98.62 127 SER A CA 1
ATOM 949 C C . SER A 1 127 ? 4.055 -6.855 6.754 1 98.62 127 SER A C 1
ATOM 951 O O . SER A 1 127 ? 4.184 -6.484 7.922 1 98.62 127 SER A O 1
ATOM 953 N N . VAL A 1 128 ? 2.881 -6.766 6.102 1 98.56 128 VAL A N 1
ATOM 954 C CA . VAL A 1 128 ? 1.825 -5.953 6.691 1 98.56 128 VAL A CA 1
ATOM 955 C C . VAL A 1 128 ? 0.895 -6.832 7.523 1 98.56 128 VAL A C 1
ATOM 957 O O . VAL A 1 128 ? 0.086 -6.328 8.305 1 98.56 128 VAL A O 1
ATOM 960 N N . LYS A 1 129 ? 0.992 -8.109 7.426 1 97.31 129 LYS A N 1
ATOM 961 C CA . LYS A 1 129 ? -0.061 -9.016 7.875 1 97.31 129 LYS A CA 1
ATOM 962 C C . LYS A 1 129 ? -0.198 -8.992 9.398 1 97.31 129 LYS A C 1
ATOM 964 O O . LYS A 1 129 ? -1.255 -9.328 9.938 1 97.31 129 LYS A O 1
ATOM 969 N N . ALA A 1 130 ? 0.852 -8.602 10.188 1 96.25 130 ALA A N 1
ATOM 970 C CA . ALA A 1 130 ? 0.739 -8.5 11.641 1 96.25 130 ALA A CA 1
ATOM 971 C C . ALA A 1 130 ? -0.264 -7.414 12.031 1 96.25 130 ALA A C 1
ATOM 973 O O . ALA A 1 130 ? -0.921 -7.52 13.07 1 96.25 130 ALA A O 1
ATOM 974 N N . GLY A 1 131 ? -0.412 -6.441 11.148 1 97.19 131 GLY A N 1
ATOM 975 C CA . GLY A 1 131 ? -1.333 -5.352 11.43 1 97.19 131 GLY A CA 1
ATOM 976 C C . GLY A 1 131 ? -2.623 -5.441 10.641 1 97.19 131 GLY A C 1
ATOM 977 O O . GLY A 1 131 ? -3.67 -4.977 11.094 1 97.19 131 GLY A O 1
ATOM 978 N N . VAL A 1 132 ? -2.512 -6 9.453 1 98.5 132 VAL A N 1
ATOM 979 C CA . VAL A 1 132 ? -3.65 -6.133 8.547 1 98.5 132 VAL A CA 1
ATOM 980 C C . VAL A 1 132 ? -3.779 -7.586 8.094 1 98.5 132 VAL A C 1
ATOM 982 O O . VAL A 1 132 ? -3.135 -7.996 7.121 1 98.5 132 VAL A O 1
ATOM 985 N N . PRO A 1 133 ? -4.648 -8.352 8.75 1 98.44 133 PRO A N 1
ATOM 986 C CA . PRO A 1 133 ? -4.828 -9.727 8.273 1 98.44 133 PRO A CA 1
ATOM 987 C C . PRO A 1 133 ? -5.16 -9.805 6.789 1 98.44 133 PRO A C 1
ATOM 989 O O . PRO A 1 133 ? -5.941 -8.992 6.285 1 98.44 133 PRO A O 1
ATOM 992 N N . VAL A 1 134 ? -4.578 -10.734 6.043 1 98.75 134 VAL A N 1
ATOM 993 C CA . VAL A 1 134 ? -4.785 -10.945 4.613 1 98.75 134 VAL A CA 1
ATOM 994 C C . VAL A 1 134 ? -5.289 -12.367 4.363 1 98.75 134 VAL A C 1
ATOM 996 O O . VAL A 1 134 ? -4.621 -13.336 4.723 1 98.75 134 VAL A O 1
ATOM 999 N N . ALA A 1 135 ? -6.461 -12.484 3.836 1 98.81 135 ALA A N 1
ATOM 1000 C CA . ALA A 1 135 ? -7.02 -13.766 3.418 1 98.81 135 ALA A CA 1
ATOM 1001 C C . ALA A 1 135 ? -6.879 -13.961 1.911 1 98.81 135 ALA A C 1
ATOM 1003 O O . ALA A 1 135 ? -7.246 -13.086 1.128 1 98.81 135 ALA A O 1
ATOM 1004 N N . VAL A 1 136 ? -6.375 -15.125 1.479 1 98.88 136 VAL A N 1
ATOM 1005 C CA . VAL A 1 136 ? -6.09 -15.367 0.07 1 98.88 136 VAL A CA 1
ATOM 1006 C C . VAL A 1 136 ? -6.852 -16.609 -0.406 1 98.88 136 VAL A C 1
ATOM 1008 O O . VAL A 1 136 ? -6.82 -17.656 0.244 1 98.88 136 VAL A O 1
ATOM 1011 N N . ALA A 1 137 ? -7.547 -16.453 -1.437 1 98.88 137 ALA A N 1
ATOM 1012 C CA . ALA A 1 137 ? -8.125 -17.562 -2.18 1 98.88 137 ALA A CA 1
ATOM 1013 C C . ALA A 1 137 ? -7.555 -17.641 -3.594 1 98.88 137 ALA A C 1
ATOM 1015 O O . ALA A 1 137 ? -7.23 -16.609 -4.188 1 98.88 137 ALA A O 1
ATOM 1016 N N . VAL A 1 138 ? -7.406 -18.859 -4.109 1 98.88 138 VAL A N 1
ATOM 1017 C CA . VAL A 1 138 ? -6.938 -19.078 -5.473 1 98.88 138 VAL A CA 1
ATOM 1018 C C . VAL A 1 138 ? -7.891 -20.016 -6.207 1 98.88 138 VAL A C 1
ATOM 1020 O O . VAL A 1 138 ? -8.32 -21.031 -5.652 1 98.88 138 VAL A O 1
ATOM 1023 N N . ARG A 1 139 ? -8.227 -19.641 -7.375 1 98.81 139 ARG A N 1
ATOM 1024 C CA . ARG A 1 139 ? -9.078 -20.453 -8.234 1 98.81 139 ARG A CA 1
ATOM 1025 C C . ARG A 1 139 ? -8.391 -20.75 -9.562 1 98.81 139 ARG A C 1
ATOM 1027 O O . ARG A 1 139 ? -7.562 -19.953 -10.031 1 98.81 139 ARG A O 1
ATOM 1034 N N . ASP A 1 140 ? -8.773 -21.859 -10.164 1 98.62 140 ASP A N 1
ATOM 1035 C CA . ASP A 1 140 ? -8.227 -22.172 -11.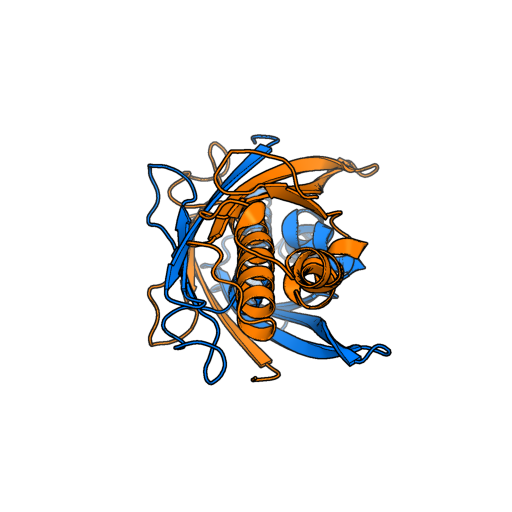484 1 98.62 140 ASP A CA 1
ATOM 1036 C C . ASP A 1 140 ? -9.125 -21.625 -12.586 1 98.62 140 ASP A C 1
ATOM 1038 O O . ASP A 1 140 ? -10.062 -20.875 -12.32 1 98.62 140 ASP A O 1
ATOM 1042 N N . GLY A 1 141 ? -8.828 -21.922 -13.812 1 98.31 141 GLY A N 1
ATOM 1043 C CA . GLY A 1 141 ? -9.516 -21.359 -14.969 1 98.31 141 GLY A CA 1
ATOM 1044 C C . GLY A 1 141 ? -10.945 -21.828 -15.102 1 98.31 141 GLY A C 1
ATOM 1045 O O . GLY A 1 141 ? -11.727 -21.266 -15.867 1 98.31 141 GLY A O 1
ATOM 1046 N N . GLN A 1 142 ? -11.367 -22.828 -14.336 1 98.25 142 GLN A N 1
ATOM 1047 C CA . GLN A 1 142 ? -12.727 -23.359 -14.359 1 98.25 142 GLN A CA 1
ATOM 1048 C C . GLN A 1 142 ? -13.531 -22.859 -13.164 1 98.25 142 GLN A C 1
ATOM 1050 O O . GLN A 1 142 ? -14.695 -23.234 -12.992 1 98.25 142 GLN A O 1
ATOM 1055 N N . GLY A 1 143 ? -12.898 -22.047 -12.359 1 98.06 143 GLY A N 1
ATOM 1056 C CA . GLY A 1 143 ? -13.586 -21.469 -11.219 1 98.06 143 GLY A CA 1
ATOM 1057 C C . GLY A 1 143 ? -13.492 -22.312 -9.961 1 98.06 143 GLY A C 1
ATOM 1058 O O . GLY A 1 143 ? -14.047 -21.938 -8.922 1 98.06 143 GLY A O 1
ATOM 1059 N N . ASN A 1 144 ? -12.734 -23.422 -10.023 1 98 144 ASN A N 1
ATOM 1060 C CA . ASN A 1 144 ? -12.57 -24.281 -8.859 1 98 144 ASN A CA 1
ATOM 1061 C C . ASN A 1 144 ? -11.625 -23.641 -7.832 1 98 144 ASN A C 1
ATOM 1063 O O . ASN A 1 144 ? -10.562 -23.141 -8.188 1 98 144 ASN A O 1
ATOM 1067 N N . ARG A 1 145 ? -12.008 -23.703 -6.574 1 97.94 145 ARG A N 1
ATOM 1068 C CA . ARG A 1 145 ? -11.156 -23.188 -5.504 1 97.94 145 ARG A CA 1
ATOM 1069 C C . ARG A 1 145 ? -9.977 -24.109 -5.246 1 97.94 145 ARG A C 1
ATOM 1071 O O . ARG A 1 145 ? -10.156 -25.312 -5.039 1 97.94 145 ARG A O 1
ATOM 1078 N N . LEU A 1 146 ? -8.828 -23.609 -5.223 1 98 146 LEU A N 1
ATOM 1079 C CA . LEU A 1 146 ? -7.602 -24.359 -5.016 1 98 146 LEU A CA 1
ATOM 1080 C C . LEU A 1 146 ? -7.062 -24.156 -3.605 1 98 146 LEU A C 1
ATOM 1082 O O . LEU A 1 146 ? -6.324 -25 -3.086 1 98 146 LEU A O 1
ATOM 1086 N N . LYS A 1 147 ? -7.324 -23.031 -3.145 1 92.56 147 LYS A N 1
ATOM 1087 C CA . LYS A 1 147 ? -6.879 -22.625 -1.816 1 92.56 147 LYS A CA 1
ATOM 1088 C C . LYS A 1 147 ? -7.859 -21.641 -1.19 1 92.56 147 LYS A C 1
ATOM 1090 O O . LYS A 1 147 ? -8.367 -20.734 -1.871 1 92.56 147 LYS A O 1
ATOM 1095 N N . MET B 1 1 ? -17.766 7.535 4.707 1 58.41 1 MET B N 1
ATOM 1096 C CA . MET B 1 1 ? -16.703 6.828 3.977 1 58.41 1 MET B CA 1
ATOM 1097 C C . MET B 1 1 ? -17.047 5.344 3.85 1 58.41 1 MET B C 1
ATOM 1099 O O . MET B 1 1 ? -17.609 4.75 4.766 1 58.41 1 MET B O 1
ATOM 1103 N N . SER B 1 2 ? -16.984 4.859 2.662 1 71.31 2 SER B N 1
ATOM 1104 C CA . SER B 1 2 ? -17.297 3.447 2.482 1 71.31 2 SER B CA 1
ATOM 1105 C C . SER B 1 2 ? -16.453 2.564 3.393 1 71.31 2 SER B C 1
ATOM 1107 O O . SER B 1 2 ? -15.273 2.834 3.598 1 71.31 2 SER B O 1
ATOM 1109 N N . ASP B 1 3 ? -17.094 1.617 3.916 1 89.69 3 ASP B N 1
ATOM 1110 C CA . ASP B 1 3 ? -16.406 0.681 4.793 1 89.69 3 ASP B CA 1
ATOM 1111 C C . ASP B 1 3 ? -15.672 -0.386 3.988 1 89.69 3 ASP B C 1
ATOM 1113 O O . ASP B 1 3 ? -14.945 -1.21 4.551 1 89.69 3 ASP B O 1
ATOM 1117 N N . LYS B 1 4 ? -15.953 -0.322 2.697 1 96.62 4 LYS B N 1
ATOM 1118 C CA . LYS B 1 4 ? -15.289 -1.284 1.827 1 96.62 4 LYS B CA 1
ATOM 1119 C C . LYS B 1 4 ? -14.57 -0.58 0.678 1 96.62 4 LYS B C 1
ATOM 1121 O O . LYS B 1 4 ? -15.094 0.375 0.103 1 96.62 4 LYS B O 1
ATOM 1126 N N . HIS B 1 5 ? -13.383 -0.989 0.342 1 97.94 5 HIS B N 1
ATOM 1127 C CA . HIS B 1 5 ? -12.578 -0.557 -0.797 1 97.94 5 HIS B CA 1
ATOM 1128 C C . HIS B 1 5 ? -12.148 -1.744 -1.652 1 97.94 5 HIS B C 1
ATOM 1130 O O . HIS B 1 5 ? -11.695 -2.764 -1.125 1 97.94 5 HIS B O 1
ATOM 1136 N N . SER B 1 6 ? -12.32 -1.607 -2.951 1 98.44 6 SER B N 1
ATOM 1137 C CA . SER B 1 6 ? -12.023 -2.754 -3.805 1 98.44 6 SER B CA 1
ATOM 1138 C C . SER B 1 6 ? -11.141 -2.354 -4.98 1 98.44 6 SER B C 1
ATOM 1140 O O . SER B 1 6 ? -11.078 -1.178 -5.348 1 98.44 6 SER B O 1
ATOM 1142 N N . ILE B 1 7 ? -10.406 -3.303 -5.504 1 98.88 7 ILE B N 1
ATOM 1143 C CA . ILE B 1 7 ? -9.648 -3.145 -6.738 1 98.88 7 ILE B CA 1
ATOM 1144 C C . ILE B 1 7 ? -9.703 -4.434 -7.551 1 98.88 7 ILE B C 1
ATOM 1146 O O . ILE B 1 7 ? -10.125 -5.477 -7.043 1 98.88 7 ILE B O 1
ATOM 1150 N N . ARG B 1 8 ? -9.391 -4.348 -8.805 1 98.94 8 ARG B N 1
ATOM 1151 C CA . ARG B 1 8 ? -9.125 -5.484 -9.68 1 98.94 8 ARG B CA 1
ATOM 1152 C C . ARG B 1 8 ? -7.727 -5.402 -10.273 1 98.94 8 ARG B C 1
ATOM 1154 O O . ARG B 1 8 ? -7.223 -4.312 -10.547 1 98.94 8 ARG B O 1
ATOM 1161 N N . ILE B 1 9 ? -7.141 -6.539 -10.445 1 98.94 9 ILE B N 1
ATOM 1162 C CA . ILE B 1 9 ? -5.785 -6.578 -10.984 1 98.94 9 ILE B CA 1
ATOM 1163 C C . ILE B 1 9 ? -5.656 -7.727 -11.984 1 98.94 9 ILE B C 1
ATOM 1165 O O . ILE B 1 9 ? -6.242 -8.797 -11.789 1 98.94 9 ILE B O 1
ATOM 1169 N N . ARG B 1 10 ? -4.906 -7.523 -13.047 1 98.88 10 ARG B N 1
ATOM 1170 C CA . ARG B 1 10 ? -4.672 -8.57 -14.039 1 98.88 10 ARG B CA 1
ATOM 1171 C C . ARG B 1 10 ? -3.242 -8.516 -14.562 1 98.88 10 ARG B C 1
ATOM 1173 O O . ARG B 1 10 ? -2.695 -7.434 -14.781 1 98.88 10 ARG B O 1
ATOM 1180 N N . GLN B 1 11 ? -2.746 -9.641 -14.82 1 98.88 11 GLN B N 1
ATOM 1181 C CA . GLN B 1 11 ? -1.407 -9.773 -15.383 1 98.88 11 GLN B CA 1
ATOM 1182 C C . GLN B 1 11 ? -1.382 -9.352 -16.844 1 98.88 11 GLN B C 1
ATOM 1184 O O . GLN B 1 11 ? -2.256 -9.742 -17.625 1 98.88 11 GLN B O 1
ATOM 1189 N N . ILE B 1 12 ? -0.455 -8.516 -17.203 1 98.56 12 ILE B N 1
ATOM 1190 C CA . ILE B 1 12 ? -0.229 -8.117 -18.594 1 98.56 12 ILE B CA 1
ATOM 1191 C C . ILE B 1 12 ? 0.789 -9.055 -19.234 1 98.56 12 ILE B C 1
ATOM 1193 O O . ILE B 1 12 ? 0.507 -9.68 -20.266 1 98.56 12 ILE B O 1
ATOM 1197 N N . GLU B 1 13 ? 1.998 -9.141 -18.578 1 97.56 13 GLU B N 1
ATOM 1198 C CA . GLU B 1 13 ? 3.098 -10 -19 1 97.56 13 GLU B CA 1
ATOM 1199 C C . GLU B 1 13 ? 4.102 -10.203 -17.859 1 97.56 13 GLU B C 1
ATOM 1201 O O . GLU B 1 13 ? 4.465 -9.258 -17.172 1 97.56 13 GLU B O 1
ATOM 1206 N N . ALA B 1 14 ? 4.523 -11.477 -17.734 1 97.56 14 ALA B N 1
ATOM 1207 C CA . ALA B 1 14 ? 5.504 -11.797 -16.703 1 97.56 14 ALA B CA 1
ATOM 1208 C C . ALA B 1 14 ? 5.09 -11.219 -15.352 1 97.56 14 ALA B C 1
ATOM 1210 O O . ALA B 1 14 ? 4.031 -11.562 -14.82 1 97.56 14 ALA B O 1
ATOM 1211 N N . TYR B 1 15 ? 5.742 -10.195 -14.945 1 98.38 15 TYR B N 1
ATOM 1212 C CA . TYR B 1 15 ? 5.473 -9.664 -13.609 1 98.38 15 TYR B CA 1
ATOM 1213 C C . TYR B 1 15 ? 4.871 -8.266 -13.703 1 98.38 15 TYR B C 1
ATOM 1215 O O . TYR B 1 15 ? 4.852 -7.527 -12.711 1 98.38 15 TYR B O 1
ATOM 1223 N N . ALA B 1 16 ? 4.473 -7.871 -14.938 1 98.75 16 ALA B N 1
ATOM 1224 C CA . ALA B 1 16 ? 3.762 -6.613 -15.141 1 98.75 16 ALA B CA 1
ATOM 1225 C C . ALA B 1 16 ? 2.256 -6.801 -14.977 1 98.75 16 ALA B C 1
ATOM 1227 O O . ALA B 1 16 ? 1.683 -7.762 -15.492 1 98.75 16 ALA B O 1
ATOM 1228 N N . PHE B 1 17 ? 1.624 -5.898 -14.211 1 98.94 17 PHE B N 1
ATOM 1229 C CA . PHE B 1 17 ? 0.2 -5.988 -13.914 1 98.94 17 PHE B CA 1
ATOM 1230 C C . PHE B 1 17 ? -0.487 -4.648 -14.141 1 98.94 17 PHE B C 1
ATOM 1232 O O . PHE B 1 17 ? 0.143 -3.596 -14.023 1 98.94 17 PHE B O 1
ATOM 1239 N N . ARG B 1 18 ? -1.756 -4.77 -14.484 1 98.88 18 ARG B N 1
ATOM 1240 C CA . ARG B 1 18 ? -2.664 -3.631 -14.547 1 98.88 18 ARG B CA 1
ATOM 1241 C C . ARG B 1 18 ? -3.631 -3.627 -13.375 1 98.88 18 ARG B C 1
ATOM 1243 O O . ARG B 1 18 ? -4.348 -4.605 -13.148 1 98.88 18 ARG B O 1
ATOM 1250 N N . ILE B 1 19 ? -3.635 -2.57 -12.625 1 98.88 19 ILE B N 1
ATOM 1251 C CA . ILE B 1 19 ? -4.5 -2.449 -11.453 1 98.88 19 ILE B CA 1
ATOM 1252 C C . ILE B 1 19 ? -5.609 -1.439 -11.734 1 98.88 19 ILE B C 1
ATOM 1254 O O . ILE B 1 19 ? -5.336 -0.277 -12.047 1 98.88 19 ILE B O 1
ATOM 1258 N N . ASP B 1 20 ? -6.785 -1.894 -11.633 1 98.88 20 ASP B N 1
ATOM 1259 C CA . ASP B 1 20 ? -7.98 -1.073 -11.812 1 98.88 20 ASP B CA 1
ATOM 1260 C C . ASP B 1 20 ? -8.617 -0.723 -10.477 1 98.88 20 ASP B C 1
ATOM 1262 O O . ASP B 1 20 ? -9.031 -1.611 -9.727 1 98.88 20 ASP B O 1
ATOM 1266 N N . PHE B 1 21 ? -8.781 0.547 -10.203 1 98.62 21 PHE B N 1
ATOM 1267 C CA . PHE B 1 21 ? -9.305 1.021 -8.93 1 98.62 21 PHE B CA 1
ATOM 1268 C C . PHE B 1 21 ? -10.797 1.336 -9.039 1 98.62 21 PHE B C 1
ATOM 1270 O O . PHE B 1 21 ? -11.438 1.671 -8.039 1 98.62 21 PHE B O 1
ATOM 1277 N N . GLY B 1 22 ? -11.344 1.24 -10.188 1 95.62 22 GLY B N 1
ATOM 1278 C CA . GLY B 1 22 ? -12.703 1.637 -10.523 1 95.62 22 GLY B CA 1
ATOM 1279 C C . GLY B 1 22 ? -12.812 2.309 -11.883 1 95.62 22 GLY B C 1
ATOM 1280 O O . GLY B 1 22 ? -11.812 2.793 -12.422 1 95.62 22 GLY B O 1
ATOM 1281 N N . GLU B 1 23 ? -13.906 2.381 -12.422 1 89.25 23 GLU B N 1
ATOM 1282 C CA . GLU B 1 23 ? -14.133 2.758 -13.812 1 89.25 23 GLU B CA 1
ATOM 1283 C C . GLU B 1 23 ? -13.727 4.207 -14.07 1 89.25 23 GLU B C 1
ATOM 1285 O O . GLU B 1 23 ? -13.344 4.566 -15.188 1 89.25 23 GLU B O 1
ATOM 1290 N N . SER B 1 24 ? -13.633 4.992 -13.133 1 90.56 24 SER B N 1
ATOM 1291 C CA . SER B 1 24 ? -13.43 6.422 -13.352 1 90.56 24 SER B CA 1
ATOM 1292 C C . SER B 1 24 ? -11.961 6.805 -13.172 1 90.56 24 SER B C 1
ATOM 1294 O O . SER B 1 24 ? -11.594 7.969 -13.328 1 90.56 24 SER B O 1
ATOM 1296 N N . PHE B 1 25 ? -11.086 5.801 -12.914 1 95.38 25 PHE B N 1
ATOM 1297 C CA . PHE B 1 25 ? -9.703 6.145 -12.594 1 95.38 25 PHE B CA 1
ATOM 1298 C C . PHE B 1 25 ? -8.742 5.547 -13.617 1 95.38 25 PHE B C 1
ATOM 1300 O O . PHE B 1 25 ? -9.008 4.48 -14.172 1 95.38 25 PHE B O 1
ATOM 1307 N N . VAL B 1 26 ? -7.656 6.262 -13.836 1 95.69 26 VAL B N 1
ATOM 1308 C CA . VAL B 1 26 ? -6.574 5.703 -14.641 1 95.69 26 VAL B CA 1
ATOM 1309 C C . VAL B 1 26 ? -5.949 4.516 -13.914 1 95.69 26 VAL B C 1
ATOM 1311 O O . VAL B 1 26 ? -5.594 4.613 -12.742 1 95.69 26 VAL B O 1
ATOM 1314 N N . PRO B 1 27 ? -5.871 3.4 -14.578 1 98.25 27 PRO B N 1
ATOM 1315 C CA . PRO B 1 27 ? -5.23 2.248 -13.945 1 98.25 27 PRO B CA 1
ATOM 1316 C C . PRO B 1 27 ? -3.752 2.486 -13.648 1 98.25 27 PRO B C 1
ATOM 1318 O O . PRO B 1 27 ? -3.131 3.363 -14.25 1 98.25 27 PRO B O 1
ATOM 1321 N N . LEU B 1 28 ? -3.23 1.801 -12.719 1 98.75 28 LEU B N 1
ATOM 1322 C CA . LEU B 1 28 ? -1.805 1.795 -12.414 1 98.75 28 LEU B CA 1
ATOM 1323 C C . LEU B 1 28 ? -1.124 0.572 -13.016 1 98.75 28 LEU B C 1
ATOM 1325 O O . LEU B 1 28 ? -1.572 -0.559 -12.812 1 98.75 28 LEU B O 1
ATOM 1329 N N . LEU B 1 29 ? -0.114 0.792 -13.812 1 98.62 29 LEU B N 1
ATOM 1330 C CA . LEU B 1 29 ? 0.708 -0.3 -14.32 1 98.62 29 LEU B CA 1
ATOM 1331 C C . LEU B 1 29 ? 1.918 -0.536 -13.422 1 98.62 29 LEU B C 1
ATOM 1333 O O . LEU B 1 29 ? 2.699 0.385 -13.172 1 98.62 29 LEU B O 1
ATOM 1337 N N . THR B 1 30 ? 2.078 -1.732 -12.938 1 98.75 30 THR B N 1
ATOM 1338 C CA . THR B 1 30 ? 3.166 -2.086 -12.031 1 98.75 30 THR B CA 1
ATOM 1339 C C . THR B 1 30 ? 4.062 -3.154 -12.656 1 98.75 30 THR B C 1
ATOM 1341 O O . THR B 1 30 ? 3.695 -3.773 -13.656 1 98.75 30 THR B O 1
ATOM 1344 N N . ASP B 1 31 ? 5.281 -3.27 -12.086 1 98.44 31 ASP B N 1
ATOM 1345 C CA . ASP B 1 31 ? 6.203 -4.312 -12.531 1 98.44 31 ASP B CA 1
ATOM 1346 C C . ASP B 1 31 ? 7.273 -4.586 -11.477 1 98.44 31 ASP B C 1
ATOM 1348 O O . ASP B 1 31 ? 7.605 -3.705 -10.68 1 98.44 31 ASP B O 1
ATOM 1352 N N . GLU B 1 32 ? 7.711 -5.789 -11.445 1 97.38 32 GLU B N 1
ATOM 1353 C CA . GLU B 1 32 ? 8.914 -6.047 -10.656 1 97.38 32 GLU B CA 1
ATOM 1354 C C . GLU B 1 32 ? 10.141 -5.418 -11.312 1 97.38 32 GLU B C 1
ATOM 1356 O O . GLU B 1 32 ? 10.234 -5.355 -12.539 1 97.38 32 GLU B O 1
ATOM 1361 N N . PRO B 1 33 ? 11.062 -4.977 -10.484 1 95.06 33 PRO B N 1
ATOM 1362 C CA . PRO B 1 33 ? 12.289 -4.426 -11.07 1 95.06 33 PRO B CA 1
ATOM 1363 C C . PRO B 1 33 ? 13.156 -5.488 -11.734 1 95.06 33 PRO B C 1
ATOM 1365 O O . PRO B 1 33 ? 12.969 -6.684 -11.492 1 95.06 33 PRO B O 1
ATOM 1368 N N . GLU B 1 34 ? 14.094 -5.031 -12.5 1 94.12 34 GLU B N 1
ATOM 1369 C CA . GLU B 1 34 ? 15.133 -5.91 -13.023 1 94.12 34 GLU B CA 1
ATOM 1370 C C . GLU B 1 34 ? 15.984 -6.492 -11.906 1 94.12 34 GLU B C 1
ATOM 1372 O O . GLU B 1 34 ? 16.281 -5.809 -10.922 1 94.12 34 GLU B O 1
ATOM 1377 N N . PRO B 1 35 ? 16.422 -7.695 -12.039 1 94.38 35 PRO B N 1
ATOM 1378 C CA . PRO B 1 35 ? 16.312 -8.609 -13.18 1 94.38 35 PRO B CA 1
ATOM 1379 C C . PRO B 1 35 ? 15.07 -9.508 -13.086 1 94.38 35 PRO B C 1
ATOM 1381 O O . PRO B 1 35 ? 14.859 -10.359 -13.953 1 94.38 35 PRO B O 1
ATOM 1384 N N . ILE B 1 36 ? 14.25 -9.352 -12.062 1 94.88 36 ILE B N 1
ATOM 1385 C CA . ILE B 1 36 ? 13.086 -10.219 -11.906 1 94.88 36 ILE B CA 1
ATOM 1386 C C . ILE B 1 36 ? 12.039 -9.852 -12.953 1 94.88 36 ILE B C 1
ATOM 1388 O O . ILE B 1 36 ? 11.57 -10.719 -13.695 1 94.88 36 ILE B O 1
ATOM 1392 N N . GLY B 1 37 ? 11.711 -8.703 -13.016 1 96.69 37 GLY B N 1
ATOM 1393 C CA . GLY B 1 37 ? 10.812 -8.18 -14.031 1 96.69 37 GLY B CA 1
ATOM 1394 C C . GLY B 1 37 ? 11.484 -7.219 -15 1 96.69 37 GLY B C 1
ATOM 1395 O O . GLY B 1 37 ? 12.711 -7.184 -15.086 1 96.69 37 GLY B O 1
ATOM 1396 N N . GLY B 1 38 ? 10.672 -6.484 -15.773 1 96 38 GLY B N 1
ATOM 1397 C CA . GLY B 1 38 ? 11.188 -5.539 -16.75 1 96 38 GLY B CA 1
ATOM 1398 C C . GLY B 1 38 ? 11.352 -4.137 -16.203 1 96 38 GLY B C 1
ATOM 1399 O O . GLY B 1 38 ? 11.938 -3.273 -16.859 1 96 38 GLY B O 1
ATOM 1400 N N . GLY B 1 39 ? 10.82 -3.875 -15 1 96.19 39 GLY B N 1
ATOM 1401 C CA . GLY B 1 39 ? 10.93 -2.545 -14.422 1 96.19 39 GLY B CA 1
ATOM 1402 C C . GLY B 1 39 ? 10.141 -1.496 -15.188 1 96.19 39 GLY B C 1
ATOM 1403 O O . GLY B 1 39 ? 10.578 -0.351 -15.312 1 96.19 39 GLY B O 1
ATOM 1404 N N . THR B 1 40 ? 9.039 -1.822 -15.695 1 97.12 40 THR B N 1
ATOM 1405 C CA . THR B 1 40 ? 8.273 -0.918 -16.547 1 97.12 40 THR B CA 1
ATOM 1406 C C . THR B 1 40 ? 7.242 -0.144 -15.734 1 97.12 40 THR B C 1
ATOM 1408 O O . THR B 1 40 ? 6.457 0.625 -16.297 1 97.12 40 THR B O 1
ATOM 1411 N N . GLY B 1 41 ? 7.184 -0.342 -14.445 1 98.06 41 GLY B N 1
ATOM 1412 C CA . GLY B 1 41 ? 6.336 0.336 -13.477 1 98.06 41 GLY B CA 1
ATOM 1413 C C . GLY B 1 41 ? 6.832 0.196 -12.055 1 98.06 41 GLY B C 1
ATOM 1414 O O . GLY B 1 41 ? 7.832 -0.48 -11.797 1 98.06 41 GLY B O 1
ATOM 1415 N N . PRO B 1 42 ? 6.168 0.899 -11.141 1 98.56 42 PRO B N 1
ATOM 1416 C CA . PRO B 1 42 ? 6.582 0.78 -9.742 1 98.56 42 PRO B CA 1
ATOM 1417 C C . PRO B 1 42 ? 6.43 -0.64 -9.203 1 98.56 42 PRO B C 1
ATOM 1419 O O . PRO B 1 42 ? 5.543 -1.378 -9.633 1 98.56 42 PRO B O 1
ATOM 1422 N N . SER B 1 43 ? 7.27 -0.997 -8.273 1 98.19 43 SER B N 1
ATOM 1423 C CA . SER B 1 43 ? 7.18 -2.273 -7.57 1 98.19 43 SER B CA 1
ATOM 1424 C C . SER B 1 43 ? 6.051 -2.264 -6.543 1 98.19 43 SER B C 1
ATOM 1426 O O . SER B 1 43 ? 5.598 -1.197 -6.121 1 98.19 43 SER B O 1
ATOM 1428 N N . PRO B 1 44 ? 5.594 -3.465 -6.152 1 98.56 44 PRO B N 1
ATOM 1429 C CA . PRO B 1 44 ? 4.598 -3.516 -5.078 1 98.56 44 PRO B CA 1
ATOM 1430 C C . PRO B 1 44 ? 5.062 -2.803 -3.809 1 98.56 44 PRO B C 1
ATOM 1432 O O . PRO B 1 44 ? 4.246 -2.209 -3.098 1 98.56 44 PRO B O 1
ATOM 1435 N N . GLU B 1 45 ? 6.395 -2.881 -3.479 1 98.56 45 GLU B N 1
ATOM 1436 C CA . GLU B 1 45 ? 6.945 -2.186 -2.32 1 98.56 45 GLU B CA 1
ATOM 1437 C C . GLU B 1 45 ? 6.77 -0.675 -2.447 1 98.56 45 GLU B C 1
ATOM 1439 O O . GLU B 1 45 ? 6.367 -0.01 -1.489 1 98.56 45 GLU B O 1
ATOM 1444 N N . GLN B 1 46 ? 7.047 -0.152 -3.643 1 98.81 46 GLN B N 1
ATOM 1445 C CA . GLN B 1 46 ? 6.844 1.274 -3.871 1 98.81 46 GLN B CA 1
ATOM 1446 C C . GLN B 1 46 ? 5.375 1.655 -3.707 1 98.81 46 GLN B C 1
ATOM 1448 O O . GLN B 1 46 ? 5.059 2.719 -3.17 1 98.81 46 GLN B O 1
ATOM 1453 N N . VAL B 1 47 ? 4.465 0.811 -4.164 1 98.94 47 VAL B N 1
ATOM 1454 C CA . VAL B 1 47 ? 3.035 1.093 -4.082 1 98.94 47 VAL B CA 1
ATOM 1455 C C . VAL B 1 47 ? 2.592 1.104 -2.621 1 98.94 47 VAL B C 1
ATOM 1457 O O . VAL B 1 47 ? 1.79 1.946 -2.215 1 98.94 47 VAL B O 1
ATOM 1460 N N . LEU B 1 48 ? 3.125 0.198 -1.799 1 98.94 48 LEU B N 1
ATOM 1461 C CA . LEU B 1 48 ? 2.84 0.212 -0.368 1 98.94 48 LEU B CA 1
ATOM 1462 C C . LEU B 1 48 ? 3.338 1.502 0.274 1 98.94 48 LEU B C 1
ATOM 1464 O O . LEU B 1 48 ? 2.611 2.139 1.041 1 98.94 48 LEU B O 1
ATOM 1468 N N . ILE B 1 49 ? 4.594 1.877 -0.044 1 98.94 49 ILE B N 1
ATOM 1469 C CA . ILE B 1 49 ? 5.176 3.105 0.486 1 98.94 49 ILE B CA 1
ATOM 1470 C C . ILE B 1 49 ? 4.309 4.301 0.093 1 98.94 49 ILE B C 1
ATOM 1472 O O . ILE B 1 49 ? 4.074 5.199 0.904 1 98.94 49 ILE B O 1
ATOM 1476 N N . ALA B 1 50 ? 3.787 4.289 -1.127 1 98.94 50 ALA B N 1
ATOM 1477 C CA . ALA B 1 50 ? 2.912 5.344 -1.625 1 98.94 50 ALA B CA 1
ATOM 1478 C C . ALA B 1 50 ? 1.627 5.426 -0.804 1 98.94 50 ALA B C 1
ATOM 1480 O O . ALA B 1 50 ? 1.183 6.516 -0.439 1 98.94 50 ALA B O 1
ATOM 1481 N N . ALA B 1 51 ? 1.015 4.262 -0.538 1 98.94 51 ALA B N 1
ATOM 1482 C CA . ALA B 1 51 ? -0.227 4.227 0.229 1 98.94 51 ALA B CA 1
ATOM 1483 C C . ALA B 1 51 ? -0.036 4.848 1.61 1 98.94 51 ALA B C 1
ATOM 1485 O O . ALA B 1 51 ? -0.827 5.695 2.031 1 98.94 51 ALA B O 1
ATOM 1486 N N . VAL B 1 52 ? 1.024 4.484 2.283 1 98.94 52 VAL B N 1
ATOM 1487 C CA . VAL B 1 52 ? 1.341 4.949 3.629 1 98.94 52 VAL B CA 1
ATOM 1488 C C . VAL B 1 52 ? 1.598 6.457 3.605 1 98.94 52 VAL B C 1
ATOM 1490 O O . VAL B 1 52 ? 1.021 7.203 4.398 1 98.94 52 VAL B O 1
ATOM 1493 N N . SER B 1 53 ? 2.436 6.875 2.693 1 98.94 53 SER B N 1
ATOM 1494 C CA . SER B 1 53 ? 2.822 8.281 2.605 1 98.94 53 SER B CA 1
ATOM 1495 C C . SER B 1 53 ? 1.629 9.164 2.248 1 98.94 53 SER B C 1
ATOM 1497 O O . SER B 1 53 ? 1.46 10.242 2.812 1 98.94 53 SER B O 1
ATOM 1499 N N . ASN B 1 54 ? 0.831 8.68 1.317 1 98.94 54 ASN B N 1
ATOM 1500 C CA . ASN B 1 54 ? -0.354 9.422 0.897 1 98.94 54 ASN B CA 1
ATOM 1501 C C . ASN B 1 54 ? -1.325 9.625 2.057 1 98.94 54 ASN B C 1
ATOM 1503 O O . ASN B 1 54 ? -1.858 10.727 2.234 1 98.94 54 ASN B O 1
ATOM 1507 N N . CYS B 1 55 ? -1.563 8.586 2.779 1 98.88 55 CYS B N 1
ATOM 1508 C CA . CYS B 1 55 ? -2.482 8.68 3.908 1 98.88 55 CYS B CA 1
ATOM 1509 C C . CYS B 1 55 ? -1.972 9.672 4.945 1 98.88 55 CYS B C 1
ATOM 1511 O O . CYS B 1 55 ? -2.746 10.469 5.488 1 98.88 55 CYS B O 1
ATOM 1513 N N . LEU B 1 56 ? -0.674 9.602 5.258 1 98.94 56 LEU B N 1
ATOM 1514 C CA . LEU B 1 56 ? -0.078 10.508 6.23 1 98.94 56 LEU B CA 1
ATOM 1515 C C . LEU B 1 56 ? -0.192 11.953 5.762 1 98.94 56 LEU B C 1
ATOM 1517 O O . LEU B 1 56 ? -0.552 12.836 6.539 1 98.94 56 LEU B O 1
ATOM 1521 N N . CYS B 1 57 ? 0.113 12.211 4.492 1 98.94 57 CYS B N 1
ATOM 1522 C CA . CYS B 1 57 ? 0.014 13.555 3.941 1 98.94 57 CYS B CA 1
ATOM 1523 C C . CYS B 1 57 ? -1.427 14.047 3.971 1 98.94 57 CYS B C 1
ATOM 1525 O O . CYS B 1 57 ? -1.685 15.195 4.332 1 98.94 57 CYS B O 1
ATOM 1527 N N . ALA B 1 58 ? -2.367 13.156 3.584 1 98.81 58 ALA B N 1
ATOM 1528 C CA . ALA B 1 58 ? -3.781 13.523 3.619 1 98.81 58 ALA B CA 1
ATOM 1529 C C . ALA B 1 58 ? -4.242 13.805 5.047 1 98.81 58 ALA B C 1
ATOM 1531 O O . ALA B 1 58 ? -4.996 14.75 5.293 1 98.81 58 ALA B O 1
ATOM 1532 N N . SER B 1 59 ? -3.83 12.953 5.965 1 98.62 59 SER B N 1
ATOM 1533 C CA . SER B 1 59 ? -4.164 13.156 7.371 1 98.62 59 SER B CA 1
ATOM 1534 C C . SER B 1 59 ? -3.641 14.492 7.879 1 98.62 59 SER B C 1
ATOM 1536 O O . SER B 1 59 ? -4.336 15.195 8.609 1 98.62 59 SER B O 1
ATOM 1538 N N . LEU B 1 60 ? -2.4 14.828 7.512 1 98.81 60 LEU B N 1
ATOM 1539 C CA . LEU B 1 60 ? -1.826 16.109 7.91 1 98.81 60 LEU B CA 1
ATOM 1540 C C . LEU B 1 60 ? -2.619 17.266 7.316 1 98.81 60 LEU B C 1
ATOM 1542 O O . LEU B 1 60 ? -2.955 18.219 8.016 1 98.81 60 LEU B O 1
ATOM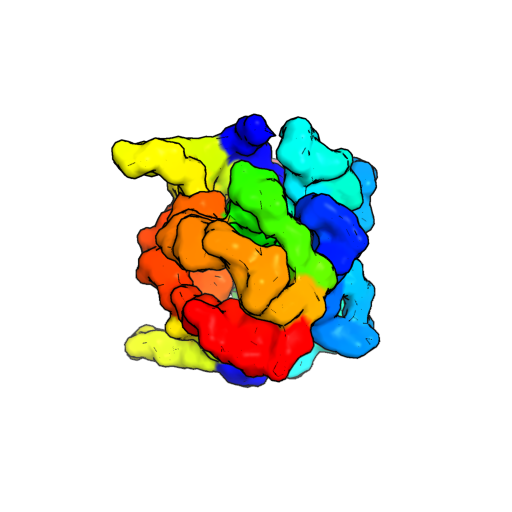 1546 N N . ALA B 1 61 ? -2.943 17.172 6.027 1 98.69 61 ALA B N 1
ATOM 1547 C CA . ALA B 1 61 ? -3.746 18.203 5.371 1 98.69 61 ALA B CA 1
ATOM 1548 C C . ALA B 1 61 ? -5.09 18.375 6.074 1 98.69 61 ALA B C 1
ATOM 1550 O O . ALA B 1 61 ? -5.539 19.5 6.293 1 98.69 61 ALA B O 1
ATOM 1551 N N . PHE B 1 62 ? -5.727 17.312 6.418 1 98.25 62 PHE B N 1
ATOM 1552 C CA . PHE B 1 62 ? -7.008 17.344 7.113 1 98.25 62 PHE B CA 1
ATOM 1553 C C . PHE B 1 62 ? -6.883 18.047 8.453 1 98.25 62 PHE B C 1
ATOM 1555 O O . PHE B 1 62 ? -7.703 18.906 8.789 1 98.25 62 PHE B O 1
ATOM 1562 N N . ALA B 1 63 ? -5.887 17.609 9.211 1 98.38 63 ALA B N 1
ATOM 1563 C CA . ALA B 1 63 ? -5.668 18.219 10.523 1 98.38 63 ALA B CA 1
ATOM 1564 C C . ALA B 1 63 ? -5.398 19.719 10.398 1 98.38 63 ALA B C 1
ATOM 1566 O O . ALA B 1 63 ? -5.891 20.516 11.203 1 98.38 63 ALA B O 1
ATOM 1567 N N . LEU B 1 64 ? -4.555 20.141 9.422 1 98.56 64 LEU B N 1
ATOM 1568 C CA . LEU B 1 64 ? -4.324 21.547 9.172 1 98.56 64 LEU B CA 1
ATOM 1569 C C . LEU B 1 64 ? -5.641 22.281 8.93 1 98.56 64 LEU B C 1
ATOM 1571 O O . LEU B 1 64 ? -5.867 23.359 9.484 1 98.56 64 LEU B O 1
ATOM 1575 N N . GLY B 1 65 ? -6.5 21.656 8.07 1 97.5 65 GLY B N 1
ATOM 1576 C CA . GLY B 1 65 ? -7.812 22.234 7.82 1 97.5 65 GLY B CA 1
ATOM 1577 C C . GLY B 1 65 ? -8.672 22.328 9.07 1 97.5 65 GLY B C 1
ATOM 1578 O O . GLY B 1 65 ? -9.32 23.344 9.305 1 97.5 65 GLY B O 1
ATOM 1579 N N . LYS B 1 66 ? -8.711 21.297 9.82 1 97.19 66 LYS B N 1
ATOM 1580 C CA . LYS B 1 66 ? -9.5 21.234 11.047 1 97.19 66 LYS B CA 1
ATOM 1581 C C . LYS B 1 66 ? -9.148 22.391 11.984 1 97.19 66 LYS B C 1
ATOM 1583 O O . LYS B 1 66 ? -10.031 22.953 12.641 1 97.19 66 LYS B O 1
ATOM 1588 N N . TYR B 1 67 ? -7.902 22.781 12.031 1 98 67 TYR B N 1
ATOM 1589 C CA . TYR B 1 67 ? -7.445 23.828 12.938 1 98 67 TYR B CA 1
ATOM 1590 C C . TYR B 1 67 ? -7.238 25.141 12.18 1 98 67 TYR B C 1
ATOM 1592 O O . TYR B 1 67 ? -6.57 26.047 12.68 1 98 67 TYR B O 1
ATOM 1600 N N . ARG B 1 68 ? -7.656 25.281 10.938 1 97.75 68 ARG B N 1
ATOM 1601 C CA . ARG B 1 68 ? -7.688 26.484 10.102 1 97.75 68 ARG B CA 1
ATOM 1602 C C . ARG B 1 68 ? -6.281 27.031 9.898 1 97.75 68 ARG B C 1
ATOM 1604 O O . ARG B 1 68 ? -6.051 28.234 10.086 1 97.75 68 ARG B O 1
ATOM 1611 N N . GLN B 1 69 ? -5.348 26 9.75 1 98.06 69 GLN B N 1
ATOM 1612 C CA . GLN B 1 69 ? -3.977 26.375 9.445 1 98.06 69 GLN B CA 1
ATOM 1613 C C . GLN B 1 69 ? -3.701 26.297 7.945 1 98.06 69 GLN B C 1
ATOM 1615 O O . GLN B 1 69 ? -4.086 25.328 7.289 1 98.06 69 GLN B O 1
ATOM 1620 N N . GLU B 1 70 ? -3.066 27.328 7.449 1 97.94 70 GLU B N 1
ATOM 1621 C CA . GLU B 1 70 ? -2.623 27.312 6.055 1 97.94 70 GLU B CA 1
ATOM 1622 C C . GLU B 1 70 ? -1.189 26.812 5.938 1 97.94 70 GLU B C 1
ATOM 1624 O O . GLU B 1 70 ? -0.238 27.562 6.133 1 97.94 70 GLU B O 1
ATOM 1629 N N . GLY B 1 71 ? -1.037 25.625 5.539 1 98.19 71 GLY B N 1
ATOM 1630 C CA . GLY B 1 71 ? 0.262 24.969 5.539 1 98.19 71 GLY B CA 1
ATOM 1631 C C . GLY B 1 71 ? 1.076 25.266 4.289 1 98.19 71 GLY B C 1
ATOM 1632 O O . GLY B 1 71 ? 2.27 24.953 4.238 1 98.19 71 GLY B O 1
ATOM 1633 N N . GLY B 1 72 ? 0.418 25.828 3.211 1 98.38 72 GLY B N 1
ATOM 1634 C CA . GLY B 1 72 ? 1.12 26.141 1.975 1 98.38 72 GLY B CA 1
ATOM 1635 C C . GLY B 1 72 ? 1.373 24.922 1.113 1 98.38 72 GLY B C 1
ATOM 1636 O O . GLY B 1 72 ? 2.311 24.891 0.313 1 98.38 72 GLY B O 1
ATOM 1637 N N . GLY B 1 73 ? 0.591 23.891 1.35 1 98.69 73 GLY B N 1
ATOM 1638 C CA . GLY B 1 73 ? 0.796 22.641 0.627 1 98.69 73 GLY B CA 1
ATOM 1639 C C . GLY B 1 73 ? 1.575 21.609 1.423 1 98.69 73 GLY B C 1
ATOM 1640 O O . GLY B 1 73 ? 2.252 21.953 2.395 1 98.69 73 GLY B O 1
ATOM 1641 N N . VAL B 1 74 ? 1.43 20.406 1.062 1 98.88 74 VAL B N 1
ATOM 1642 C CA . VAL B 1 74 ? 2.09 19.266 1.706 1 98.88 74 VAL B CA 1
ATOM 1643 C C . VAL B 1 74 ? 2.836 18.438 0.661 1 98.88 74 VAL B C 1
ATOM 1645 O O . VAL B 1 74 ? 2.295 18.156 -0.408 1 98.88 74 VAL B O 1
ATOM 1648 N N . SER B 1 75 ? 4.055 18.109 0.896 1 98.94 75 SER B N 1
ATOM 1649 C CA . SER B 1 75 ? 4.832 17.188 0.087 1 98.94 75 SER B CA 1
ATOM 1650 C C . SER B 1 75 ? 5.648 16.234 0.963 1 98.94 75 SER B C 1
ATOM 1652 O O . SER B 1 75 ? 5.781 16.453 2.168 1 98.94 75 SER B O 1
ATOM 1654 N N . ALA B 1 76 ? 6.156 15.172 0.377 1 98.94 76 ALA B N 1
ATOM 1655 C CA . ALA B 1 76 ? 6.973 14.25 1.165 1 98.94 76 ALA B CA 1
ATOM 1656 C C . ALA B 1 76 ? 7.887 13.43 0.268 1 98.94 76 ALA B C 1
ATOM 1658 O O . ALA B 1 76 ? 7.605 13.242 -0.918 1 98.94 76 ALA B O 1
ATOM 1659 N N . GLU B 1 77 ? 8.969 13.055 0.799 1 98.88 77 GLU B N 1
ATOM 1660 C CA . GLU B 1 77 ? 9.82 11.961 0.326 1 98.88 77 GLU B CA 1
ATOM 1661 C C . GLU B 1 77 ? 9.766 10.773 1.275 1 98.88 77 GLU B C 1
ATOM 1663 O O . GLU B 1 77 ? 9.789 10.938 2.496 1 98.88 77 GLU B O 1
ATOM 1668 N N . ALA B 1 78 ? 9.648 9.602 0.695 1 98.94 78 ALA B N 1
ATOM 1669 C CA . ALA B 1 78 ? 9.547 8.414 1.536 1 98.94 78 ALA B CA 1
ATOM 1670 C C . ALA B 1 78 ? 10.461 7.305 1.021 1 98.94 78 ALA B C 1
ATOM 1672 O O . ALA B 1 78 ? 10.641 7.152 -0.19 1 98.94 78 ALA B O 1
ATOM 1673 N N . ILE B 1 79 ? 11.031 6.566 1.979 1 98.81 79 ILE B N 1
ATOM 1674 C CA . ILE B 1 79 ? 11.922 5.457 1.67 1 98.81 79 ILE B CA 1
ATOM 1675 C C . ILE B 1 79 ? 11.523 4.23 2.486 1 98.81 79 ILE B C 1
ATOM 1677 O O . ILE B 1 79 ? 11.305 4.324 3.697 1 98.81 79 ILE B O 1
ATOM 1681 N N . GLY B 1 80 ? 11.359 3.111 1.856 1 98.81 80 GLY B N 1
ATOM 1682 C CA . GLY B 1 80 ? 11.211 1.814 2.496 1 98.81 80 GLY B CA 1
ATOM 1683 C C . GLY B 1 80 ? 12.438 0.938 2.373 1 98.81 80 GLY B C 1
ATOM 1684 O O . GLY B 1 80 ? 13.109 0.938 1.336 1 98.81 80 GLY B O 1
ATOM 1685 N N . ARG B 1 81 ? 12.688 0.208 3.426 1 98.56 81 ARG B N 1
ATOM 1686 C CA . ARG B 1 81 ? 13.836 -0.696 3.426 1 98.56 81 ARG B CA 1
ATOM 1687 C C . ARG B 1 81 ? 13.383 -2.152 3.48 1 98.56 81 ARG B C 1
ATOM 1689 O O . ARG B 1 81 ? 12.469 -2.496 4.234 1 98.56 81 ARG B O 1
ATOM 1696 N N . VAL B 1 82 ? 14 -2.949 2.672 1 98.31 82 VAL B N 1
ATOM 1697 C CA . VAL B 1 82 ? 13.727 -4.379 2.619 1 98.31 82 VAL B CA 1
ATOM 1698 C C . VAL B 1 82 ? 14.961 -5.16 3.076 1 98.31 82 VAL B C 1
ATOM 1700 O O . VAL B 1 82 ? 16.078 -4.84 2.686 1 98.31 82 VAL B O 1
ATOM 1703 N N . ALA B 1 83 ? 14.773 -6.109 3.902 1 98 83 ALA B N 1
ATOM 1704 C CA . ALA B 1 83 ? 15.828 -6.992 4.379 1 98 83 ALA B CA 1
ATOM 1705 C C . ALA B 1 83 ? 15.297 -8.391 4.664 1 98 83 ALA B C 1
ATOM 1707 O O . ALA B 1 83 ? 14.078 -8.602 4.719 1 98 83 ALA B O 1
ATOM 1708 N N . ARG B 1 84 ? 16.156 -9.312 4.824 1 97.62 84 ARG B N 1
ATOM 1709 C CA . ARG B 1 84 ? 15.758 -10.68 5.125 1 97.62 84 ARG B CA 1
ATOM 1710 C C . ARG B 1 84 ? 15.469 -10.852 6.613 1 97.62 84 ARG B C 1
ATOM 1712 O O . ARG B 1 84 ? 16.203 -10.32 7.457 1 97.62 84 ARG B O 1
ATOM 1719 N N . ASN B 1 85 ? 14.406 -11.508 6.879 1 96 85 ASN B N 1
ATOM 1720 C CA . ASN B 1 85 ? 14.117 -11.859 8.266 1 96 85 ASN B CA 1
ATOM 1721 C C . ASN B 1 85 ? 14.852 -13.125 8.688 1 96 85 ASN B C 1
ATOM 1723 O O . ASN B 1 85 ? 15.727 -13.609 7.969 1 96 85 ASN B O 1
ATOM 1727 N N . ALA B 1 86 ? 14.609 -13.672 9.898 1 96.19 86 ALA B N 1
ATOM 1728 C CA . ALA B 1 86 ? 15.305 -14.812 10.477 1 96.19 86 ALA B CA 1
ATOM 1729 C C . ALA B 1 86 ? 15.125 -16.062 9.609 1 96.19 86 ALA B C 1
ATOM 1731 O O . ALA B 1 86 ? 15.992 -16.938 9.578 1 96.19 86 ALA B O 1
ATOM 1732 N N . GLU B 1 87 ? 14.008 -16.125 8.812 1 96.06 87 GLU B N 1
ATOM 1733 C CA . GLU B 1 87 ? 13.711 -17.25 7.945 1 96.06 87 GLU B CA 1
ATOM 1734 C C . GLU B 1 87 ? 14.297 -17.062 6.551 1 96.06 87 GLU B C 1
ATOM 1736 O O . GLU B 1 87 ? 14.047 -17.859 5.648 1 96.06 87 GLU B O 1
ATOM 1741 N N . GLY B 1 88 ? 14.906 -15.984 6.309 1 96.88 88 GLY B N 1
ATOM 1742 C CA . GLY B 1 88 ? 15.547 -15.711 5.031 1 96.88 88 GLY B CA 1
ATOM 1743 C C . GLY B 1 88 ? 14.609 -15.125 4 1 96.88 88 GLY B C 1
ATOM 1744 O O . GLY B 1 88 ? 14.906 -15.117 2.805 1 96.88 88 GLY B O 1
ATOM 1745 N N . ARG B 1 89 ? 13.477 -14.656 4.473 1 97.06 89 ARG B N 1
ATOM 1746 C CA . ARG B 1 89 ? 12.484 -14.078 3.568 1 97.06 89 ARG B CA 1
ATOM 1747 C C . ARG B 1 89 ? 12.57 -12.555 3.568 1 97.06 89 ARG B C 1
ATOM 1749 O O . ARG B 1 89 ? 12.766 -11.938 4.617 1 97.06 89 ARG B O 1
ATOM 1756 N N . LEU B 1 90 ? 12.43 -11.984 2.434 1 97.56 90 LEU B N 1
ATOM 1757 C CA . LEU B 1 90 ? 12.445 -10.531 2.314 1 97.56 90 LEU B CA 1
ATOM 1758 C C . LEU B 1 90 ? 11.203 -9.922 2.945 1 97.56 90 LEU B C 1
ATOM 1760 O O . LEU B 1 90 ? 10.086 -10.398 2.717 1 97.56 90 LEU B O 1
ATOM 1764 N N . ARG B 1 91 ? 11.453 -8.906 3.795 1 98.44 91 ARG B N 1
ATOM 1765 C CA . ARG B 1 91 ? 10.398 -8.141 4.453 1 98.44 91 ARG B CA 1
ATOM 1766 C C . ARG B 1 91 ? 10.695 -6.648 4.402 1 98.44 91 ARG B C 1
ATOM 1768 O O . ARG B 1 91 ? 11.859 -6.238 4.426 1 98.44 91 ARG B O 1
ATOM 1775 N N . LEU B 1 92 ? 9.641 -5.863 4.203 1 98.38 92 LEU B N 1
ATOM 1776 C CA . LEU B 1 92 ? 9.797 -4.438 4.473 1 98.38 92 LEU B CA 1
ATOM 1777 C C . LEU B 1 92 ? 10.039 -4.188 5.957 1 98.38 92 LEU B C 1
ATOM 1779 O O . LEU B 1 92 ? 9.141 -4.379 6.777 1 98.38 92 LEU B O 1
ATOM 1783 N N . VAL B 1 93 ? 11.172 -3.693 6.352 1 97.94 93 VAL B N 1
ATOM 1784 C CA . VAL B 1 93 ? 11.539 -3.645 7.762 1 97.94 93 VAL B CA 1
ATOM 1785 C C . VAL B 1 93 ? 11.273 -2.246 8.312 1 97.94 93 VAL B C 1
ATOM 1787 O O . VAL B 1 93 ? 11.398 -2.016 9.523 1 97.94 93 VAL B O 1
ATOM 1790 N N . GLY B 1 94 ? 10.922 -1.337 7.395 1 98.62 94 GLY B N 1
ATOM 1791 C CA . GLY B 1 94 ? 10.539 -0.007 7.84 1 98.62 94 GLY B CA 1
ATOM 1792 C C . GLY B 1 94 ? 10.258 0.948 6.695 1 98.62 94 GLY B C 1
ATOM 1793 O O . GLY B 1 94 ? 10.758 0.759 5.586 1 98.62 94 GLY B O 1
ATOM 1794 N N . ILE B 1 95 ? 9.484 1.97 6.938 1 98.88 95 ILE B N 1
ATOM 1795 C CA . ILE B 1 95 ? 9.227 3.078 6.027 1 98.88 95 ILE B CA 1
ATOM 1796 C C . ILE B 1 95 ? 9.508 4.402 6.73 1 98.88 95 ILE B C 1
ATOM 1798 O O . ILE B 1 95 ? 9.062 4.625 7.855 1 98.88 95 ILE B O 1
ATOM 1802 N N . GLU B 1 96 ? 10.281 5.211 6.16 1 98.94 96 GLU B N 1
ATOM 1803 C CA . GLU B 1 96 ? 10.516 6.574 6.617 1 98.94 96 GLU B CA 1
ATOM 1804 C C . GLU B 1 96 ? 9.828 7.59 5.707 1 98.94 96 GLU B C 1
ATOM 1806 O O . GLU B 1 96 ? 10.008 7.562 4.488 1 98.94 96 GLU B O 1
ATOM 1811 N N . VAL B 1 97 ? 9.055 8.469 6.297 1 98.94 97 VAL B N 1
ATOM 1812 C CA . VAL B 1 97 ? 8.344 9.5 5.551 1 98.94 97 VAL B CA 1
ATOM 1813 C C . VAL B 1 97 ? 8.742 10.883 6.066 1 98.94 97 VAL B C 1
ATOM 1815 O O . VAL B 1 97 ? 8.484 11.219 7.223 1 98.94 97 VAL B O 1
ATOM 1818 N N . ASP B 1 98 ? 9.367 11.641 5.234 1 98.94 98 ASP B N 1
ATOM 1819 C CA . ASP B 1 98 ? 9.734 13.023 5.531 1 98.94 98 ASP B CA 1
ATOM 1820 C C . ASP B 1 98 ? 8.773 14.008 4.867 1 98.94 98 ASP B C 1
ATOM 1822 O O . ASP B 1 98 ? 8.852 14.234 3.658 1 98.94 98 ASP B O 1
ATOM 1826 N N . ILE B 1 99 ? 7.93 14.594 5.672 1 98.94 99 ILE B N 1
ATOM 1827 C CA . ILE B 1 99 ? 6.875 15.469 5.164 1 98.94 99 ILE B CA 1
ATOM 1828 C C . ILE B 1 99 ? 7.316 16.922 5.281 1 98.94 99 ILE B C 1
ATOM 1830 O O . ILE B 1 99 ? 7.891 17.328 6.297 1 98.94 99 ILE B O 1
ATOM 1834 N N . ALA B 1 100 ? 6.973 17.688 4.242 1 98.88 100 ALA B N 1
ATOM 1835 C CA . ALA B 1 100 ? 7.297 19.109 4.215 1 98.88 100 ALA B CA 1
ATOM 1836 C C . ALA B 1 100 ? 6.047 19.953 3.982 1 98.88 100 ALA B C 1
ATOM 1838 O O . ALA B 1 100 ? 5.246 19.656 3.094 1 98.88 100 ALA B O 1
ATOM 1839 N N . LEU B 1 101 ? 5.93 20.984 4.824 1 98.88 101 LEU B N 1
ATOM 1840 C CA . LEU B 1 101 ? 4.934 22.016 4.582 1 98.88 101 LEU B CA 1
ATOM 1841 C C . LEU B 1 101 ? 5.531 23.172 3.779 1 98.88 101 LEU B C 1
ATOM 1843 O O . LEU B 1 101 ? 6.75 23.359 3.771 1 98.88 101 LEU B O 1
ATOM 1847 N N . GLY B 1 102 ? 4.676 23.891 3.088 1 98.69 102 GLY B N 1
ATOM 1848 C CA . GLY B 1 102 ? 5.156 25.016 2.307 1 98.69 102 GLY B CA 1
ATOM 1849 C C . GLY B 1 102 ? 5.273 26.297 3.117 1 98.69 102 GLY B C 1
ATOM 1850 O O . GLY B 1 102 ? 6 27.203 2.734 1 98.69 102 GLY B O 1
ATOM 1851 N N . ALA B 1 103 ? 4.578 26.359 4.254 1 98.69 103 ALA B N 1
ATOM 1852 C CA . ALA B 1 103 ? 4.531 27.562 5.082 1 98.69 103 ALA B CA 1
ATOM 1853 C C . ALA B 1 103 ? 5.5 27.469 6.254 1 98.69 103 ALA B C 1
ATOM 1855 O O . ALA B 1 103 ? 5.812 26.359 6.715 1 98.69 103 ALA B O 1
ATOM 1856 N N . PRO B 1 104 ? 6 28.578 6.723 1 98.5 104 PRO B N 1
ATOM 1857 C CA . PRO B 1 104 ? 6.82 28.547 7.938 1 98.5 104 PRO B CA 1
ATOM 1858 C C . PRO B 1 104 ? 6.008 28.234 9.195 1 98.5 104 PRO B C 1
ATOM 1860 O O . PRO B 1 104 ? 4.836 28.625 9.281 1 98.5 104 PRO B O 1
ATOM 1863 N N . ALA B 1 105 ? 6.602 27.578 10.094 1 98.19 105 ALA B N 1
ATOM 1864 C CA . ALA B 1 105 ? 5.926 27.188 11.328 1 98.19 105 ALA B CA 1
ATOM 1865 C C . ALA B 1 105 ? 5.344 28.406 12.039 1 98.19 105 ALA B C 1
ATOM 1867 O O . ALA B 1 105 ? 4.277 28.312 12.648 1 98.19 105 ALA B O 1
ATOM 1868 N N . GLU B 1 106 ? 5.98 29.562 11.93 1 97.56 106 GLU B N 1
ATOM 1869 C CA . GLU B 1 106 ? 5.602 30.766 12.672 1 97.56 106 GLU B CA 1
ATOM 1870 C C . GLU B 1 106 ? 4.254 31.312 12.195 1 97.56 106 GLU B C 1
ATOM 1872 O O . GLU B 1 106 ? 3.594 32.062 12.906 1 97.56 106 GLU B O 1
ATOM 1877 N N . SER B 1 107 ? 3.848 30.891 11.016 1 98.06 107 SER B N 1
ATOM 1878 C CA . SER B 1 107 ? 2.586 31.391 10.477 1 98.06 107 SER B CA 1
ATOM 1879 C C . SER B 1 107 ? 1.413 30.531 10.93 1 98.06 107 SER B C 1
ATOM 1881 O O . SER B 1 107 ? 0.256 30.844 10.648 1 98.06 107 SER B O 1
ATOM 1883 N N . MET B 1 108 ? 1.683 29.453 11.586 1 98.12 108 MET B N 1
ATOM 1884 C CA . MET B 1 108 ? 0.659 28.5 12.023 1 98.12 108 MET B CA 1
ATOM 1885 C C . MET B 1 108 ? 0.626 28.406 13.547 1 98.12 108 MET B C 1
ATOM 1887 O O . MET B 1 108 ? 1.422 27.672 14.141 1 98.12 108 MET B O 1
ATOM 1891 N N . ASP B 1 109 ? -0.27 29.047 14.156 1 97.69 109 ASP B N 1
ATOM 1892 C CA . ASP B 1 109 ? -0.246 29.25 15.602 1 97.69 109 ASP B CA 1
ATOM 1893 C C . ASP B 1 109 ? -0.813 28.031 16.328 1 97.69 109 ASP B C 1
ATOM 1895 O O . ASP B 1 109 ? -0.691 27.922 17.562 1 97.69 109 ASP B O 1
ATOM 1899 N N . ARG B 1 110 ? -1.406 27.078 15.602 1 98.12 110 ARG B N 1
ATOM 1900 C CA . ARG B 1 110 ? -1.927 25.875 16.234 1 98.12 110 ARG B CA 1
ATOM 1901 C C . ARG B 1 110 ? -1.267 24.625 15.672 1 98.12 110 ARG B C 1
ATOM 1903 O O . ARG B 1 110 ? -1.848 23.531 15.703 1 98.12 110 ARG B O 1
ATOM 1910 N N . LEU B 1 111 ? -0.102 24.797 15.141 1 98.12 111 LEU B N 1
ATOM 1911 C CA . LEU B 1 111 ? 0.62 23.719 14.477 1 98.12 111 LEU B CA 1
ATOM 1912 C C . LEU B 1 111 ? 0.901 22.578 15.453 1 98.12 111 LEU B C 1
ATOM 1914 O O . LEU B 1 111 ? 0.901 21.406 15.062 1 98.12 111 LEU B O 1
ATOM 1918 N N . ASP B 1 112 ? 1.141 22.891 16.703 1 97.62 112 ASP B N 1
ATO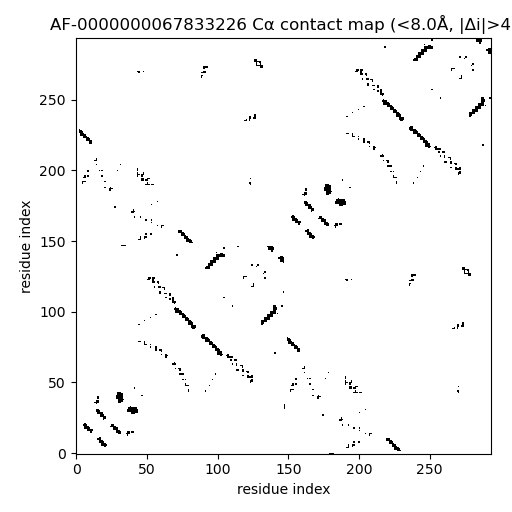M 1919 C CA . ASP B 1 112 ? 1.417 21.875 17.734 1 97.62 112 ASP B CA 1
ATOM 1920 C C . ASP B 1 112 ? 0.25 20.906 17.859 1 97.62 112 ASP B C 1
ATOM 1922 O O . ASP B 1 112 ? 0.456 19.703 18.031 1 97.62 112 ASP B O 1
ATOM 1926 N N . ARG B 1 113 ? -0.986 21.359 17.797 1 97.75 113 ARG B N 1
ATOM 1927 C CA . ARG B 1 113 ? -2.176 20.516 17.875 1 97.75 113 ARG B CA 1
ATOM 1928 C C . ARG B 1 113 ? -2.279 19.609 16.656 1 97.75 113 ARG B C 1
ATOM 1930 O O . ARG B 1 113 ? -2.658 18.438 16.781 1 97.75 113 ARG B O 1
ATOM 1937 N N . VAL B 1 114 ? -1.949 20.156 15.508 1 98.5 114 VAL B N 1
ATOM 1938 C CA . VAL B 1 114 ? -1.962 19.406 14.258 1 98.5 114 VAL B CA 1
ATOM 1939 C C . VAL B 1 114 ? -0.992 18.234 14.344 1 98.5 114 VAL B C 1
ATOM 1941 O O . VAL B 1 114 ? -1.377 17.094 14.117 1 98.5 114 VAL B O 1
ATOM 1944 N N . LEU B 1 115 ? 0.264 18.562 14.773 1 98.56 115 LEU B N 1
ATOM 1945 C CA . LEU B 1 115 ? 1.351 17.594 14.773 1 98.56 115 LEU B CA 1
ATOM 1946 C C . LEU B 1 115 ? 1.127 16.531 15.844 1 98.56 115 LEU B C 1
ATOM 1948 O O . LEU B 1 115 ? 1.56 15.383 15.695 1 98.56 115 LEU B O 1
ATOM 1952 N N . ALA B 1 116 ? 0.385 16.812 16.859 1 97.19 116 ALA B N 1
ATOM 1953 C CA . ALA B 1 116 ? 0.172 15.914 18 1 97.19 116 ALA B CA 1
ATOM 1954 C C . ALA B 1 116 ? -0.798 14.789 17.625 1 97.19 116 ALA B C 1
ATOM 1956 O O . ALA B 1 116 ? -0.798 13.734 18.266 1 97.19 116 ALA B O 1
ATOM 1957 N N . GLN B 1 117 ? -1.61 14.969 16.578 1 95.75 117 GLN B N 1
ATOM 1958 C CA . GLN B 1 117 ? -2.693 14 16.484 1 95.75 117 GLN B CA 1
ATOM 1959 C C . GLN B 1 117 ? -2.84 13.453 15.07 1 95.75 117 GLN B C 1
ATOM 1961 O O . GLN B 1 117 ? -3.51 12.445 14.852 1 95.75 117 GLN B O 1
ATOM 1966 N N . PHE B 1 118 ? -2.25 14.102 13.992 1 98.38 118 PHE B N 1
ATOM 1967 C CA . PHE B 1 118 ? -2.631 13.766 12.625 1 98.38 118 PHE B CA 1
ATOM 1968 C C . PHE B 1 118 ? -2.301 12.312 12.312 1 98.38 118 PHE B C 1
ATOM 1970 O O . PHE B 1 118 ? -3.043 11.641 11.594 1 98.38 118 PHE B O 1
ATOM 1977 N N . GLU B 1 119 ? -1.188 11.766 12.891 1 98.31 119 GLU B N 1
ATOM 1978 C CA . GLU B 1 119 ? -0.754 10.406 12.562 1 98.31 119 GLU B CA 1
ATOM 1979 C C . GLU B 1 119 ? -1.783 9.375 13.023 1 98.31 119 GLU B C 1
ATOM 1981 O O . GLU B 1 119 ? -2.014 8.375 12.336 1 98.31 119 GLU B O 1
ATOM 1986 N N . GLN B 1 120 ? -2.441 9.617 14.18 1 96.81 120 GLN B N 1
ATOM 1987 C CA . GLN B 1 120 ? -3.367 8.633 14.734 1 96.81 120 GLN B CA 1
ATOM 1988 C C . GLN B 1 120 ? -4.621 8.516 13.867 1 96.81 120 GLN B C 1
ATOM 1990 O O . GLN B 1 120 ? -5.371 7.547 13.992 1 96.81 120 GLN B O 1
ATOM 1995 N N . PHE B 1 121 ? -4.812 9.477 12.977 1 96.88 121 PHE B N 1
ATOM 1996 C CA . PHE B 1 121 ? -6.004 9.461 12.133 1 96.88 121 PHE B CA 1
ATOM 1997 C C . PHE B 1 121 ? -5.691 8.852 10.766 1 96.88 121 PHE B C 1
ATOM 1999 O O . PHE B 1 121 ? -6.59 8.672 9.945 1 96.88 121 PHE B O 1
ATOM 2006 N N . CYS B 1 122 ? -4.441 8.641 10.508 1 98.06 122 CYS B N 1
ATOM 2007 C CA . CYS B 1 122 ? -4.074 7.98 9.258 1 98.06 122 CYS B CA 1
ATOM 2008 C C . CYS B 1 122 ? -4.434 6.5 9.305 1 98.06 122 CYS B C 1
ATOM 2010 O O . CYS B 1 122 ? -3.732 5.707 9.938 1 98.06 122 CYS B O 1
ATOM 2012 N N . THR B 1 123 ? -5.438 6.102 8.641 1 98.38 123 THR B N 1
ATOM 2013 C CA . THR B 1 123 ? -5.961 4.742 8.641 1 98.38 123 THR B CA 1
ATOM 2014 C C . THR B 1 123 ? -4.906 3.754 8.148 1 98.38 123 THR B C 1
ATOM 2016 O O . THR B 1 123 ? -4.676 2.721 8.781 1 98.38 123 THR B O 1
ATOM 2019 N N . VAL B 1 124 ? -4.191 4.102 7.113 1 98.75 124 VAL B N 1
ATOM 2020 C CA . VAL B 1 124 ? -3.305 3.166 6.426 1 98.75 124 VAL B CA 1
ATOM 2021 C C . VAL B 1 124 ? -2.053 2.928 7.266 1 98.75 124 VAL B C 1
ATOM 2023 O O . VAL B 1 124 ? -1.773 1.797 7.668 1 98.75 124 VAL B O 1
ATOM 2026 N N . SER B 1 125 ? -1.335 4.004 7.633 1 98.75 125 SER B N 1
ATOM 2027 C CA . SER B 1 125 ? -0.09 3.828 8.375 1 98.75 125 SER B CA 1
ATOM 2028 C C . SER B 1 125 ? -0.343 3.188 9.734 1 98.75 125 SER B C 1
ATOM 2030 O O . SER B 1 125 ? 0.427 2.332 10.18 1 98.75 125 SER B O 1
ATOM 2032 N N . GLU B 1 126 ? -1.455 3.531 10.422 1 98.44 126 GLU B N 1
ATOM 2033 C CA . GLU B 1 126 ? -1.777 2.973 11.734 1 98.44 126 GLU B CA 1
ATOM 2034 C C . GLU B 1 126 ? -2.209 1.513 11.625 1 98.44 126 GLU B C 1
ATOM 2036 O O . GLU B 1 126 ? -2.119 0.757 12.594 1 98.44 126 GLU B O 1
ATOM 2041 N N . SER B 1 127 ? -2.686 1.106 10.484 1 98.62 127 SER B N 1
ATOM 2042 C CA . SER B 1 127 ? -3.086 -0.282 10.281 1 98.62 127 SER B CA 1
ATOM 2043 C C . SER B 1 127 ? -1.877 -1.176 10.031 1 98.62 127 SER B C 1
ATOM 2045 O O . SER B 1 127 ? -1.826 -2.311 10.508 1 98.62 127 SER B O 1
ATOM 2047 N N . VAL B 1 128 ? -0.857 -0.647 9.328 1 98.62 128 VAL B N 1
ATOM 2048 C CA . VAL B 1 128 ? 0.218 -1.535 8.898 1 98.62 128 VAL B CA 1
ATOM 2049 C C . VAL B 1 128 ? 1.354 -1.506 9.922 1 98.62 128 VAL B C 1
ATOM 2051 O O . VAL B 1 128 ? 2.242 -2.359 9.891 1 98.62 128 VAL B O 1
ATOM 2054 N N . LYS B 1 129 ? 1.352 -0.602 10.836 1 97.31 129 LYS B N 1
ATOM 2055 C CA . LYS B 1 129 ? 2.543 -0.258 11.609 1 97.31 129 LYS B CA 1
ATOM 2056 C C . LYS B 1 129 ? 2.951 -1.405 12.531 1 97.31 129 LYS B C 1
ATOM 2058 O O . LYS B 1 129 ? 4.113 -1.502 12.93 1 97.31 129 LYS B O 1
ATOM 2063 N N . ALA B 1 130 ? 2.051 -2.338 12.938 1 96.31 130 ALA B N 1
ATOM 2064 C CA . ALA B 1 130 ? 2.416 -3.494 13.75 1 96.31 130 ALA B CA 1
ATOM 2065 C C . ALA B 1 130 ? 3.377 -4.41 13 1 96.31 130 ALA B C 1
ATOM 2067 O O . ALA B 1 130 ? 4.219 -5.074 13.617 1 96.31 130 ALA B O 1
ATOM 2068 N N . GLY B 1 131 ? 3.273 -4.375 11.688 1 97.12 131 GLY B N 1
ATOM 2069 C CA . GLY B 1 131 ? 4.133 -5.223 10.875 1 97.12 131 GLY B CA 1
ATOM 2070 C C . GLY B 1 131 ? 5.262 -4.461 10.203 1 97.12 131 GLY B C 1
ATOM 2071 O O . GLY B 1 131 ? 6.328 -5.023 9.945 1 97.12 131 GLY B O 1
ATOM 2072 N N . VAL B 1 132 ? 4.977 -3.207 9.883 1 98.44 132 VAL B N 1
ATOM 2073 C CA . VAL B 1 132 ? 5.941 -2.348 9.211 1 98.44 132 VAL B CA 1
ATOM 2074 C C . VAL B 1 132 ? 6.105 -1.043 9.984 1 98.44 132 VAL B C 1
ATOM 2076 O O . VAL B 1 132 ? 5.34 -0.096 9.797 1 98.44 132 VAL B O 1
ATOM 2079 N N . PRO B 1 133 ? 7.148 -0.96 10.805 1 98.44 133 PRO B N 1
ATOM 2080 C CA . PRO B 1 133 ? 7.355 0.308 11.516 1 98.44 133 PRO B CA 1
ATOM 2081 C C . PRO B 1 133 ? 7.41 1.506 10.562 1 98.44 133 PRO B C 1
ATOM 2083 O O . PRO B 1 133 ? 8.016 1.422 9.492 1 98.44 133 PRO B O 1
ATOM 2086 N N . VAL B 1 134 ? 6.781 2.631 10.906 1 98.75 134 VAL B N 1
ATOM 2087 C CA . VAL B 1 134 ? 6.734 3.857 10.117 1 98.75 134 VAL B CA 1
ATOM 2088 C C . VAL B 1 134 ? 7.301 5.02 10.938 1 98.75 134 VAL B C 1
ATOM 2090 O O . VAL B 1 134 ? 6.797 5.328 12.016 1 98.75 134 VAL B O 1
ATOM 2093 N N . ALA B 1 135 ? 8.367 5.594 10.477 1 98.81 135 ALA B N 1
ATOM 2094 C CA . ALA B 1 135 ? 8.945 6.797 11.07 1 98.81 135 ALA B CA 1
ATOM 2095 C C . ALA B 1 135 ? 8.539 8.039 10.289 1 98.81 135 ALA B C 1
ATOM 2097 O O . ALA B 1 135 ? 8.68 8.086 9.062 1 98.81 135 ALA B O 1
ATOM 2098 N N . VAL B 1 136 ? 8.062 9.086 10.984 1 98.88 136 VAL B N 1
ATOM 2099 C CA . VAL B 1 136 ? 7.543 10.281 10.328 1 98.88 136 VAL B CA 1
ATOM 2100 C C . VAL B 1 136 ? 8.312 11.508 10.812 1 98.88 136 VAL B C 1
ATOM 2102 O O . VAL B 1 136 ? 8.484 11.703 12.016 1 98.88 136 VAL B O 1
ATOM 2105 N N . ALA B 1 137 ? 8.797 12.242 9.906 1 98.88 137 ALA B N 1
ATOM 2106 C CA . ALA B 1 137 ? 9.32 13.578 10.172 1 98.88 137 ALA B CA 1
ATOM 2107 C C . ALA B 1 137 ? 8.508 14.641 9.43 1 98.88 137 ALA B C 1
ATOM 2109 O O . ALA B 1 137 ? 7.992 14.383 8.344 1 98.88 137 ALA B O 1
ATOM 2110 N N . VAL B 1 138 ? 8.359 15.828 10.055 1 98.88 138 VAL B N 1
ATOM 2111 C CA . VAL B 1 138 ? 7.672 16.953 9.438 1 98.88 138 VAL B CA 1
ATOM 2112 C C . VAL B 1 138 ? 8.547 18.203 9.5 1 98.88 138 VAL B C 1
ATOM 2114 O O . VAL B 1 138 ? 9.156 18.484 10.539 1 98.88 138 VAL B O 1
ATOM 2117 N N . ARG B 1 139 ? 8.633 18.859 8.414 1 98.81 139 ARG B N 1
ATOM 2118 C CA . ARG B 1 139 ? 9.375 20.109 8.32 1 98.81 139 ARG B CA 1
ATOM 2119 C C . ARG B 1 139 ? 8.484 21.234 7.832 1 98.81 139 ARG B C 1
ATOM 2121 O O . ARG B 1 139 ? 7.52 21 7.098 1 98.81 139 ARG B O 1
ATOM 2128 N N . ASP B 1 140 ? 8.844 22.438 8.211 1 98.62 140 ASP B N 1
ATOM 2129 C CA . ASP B 1 140 ? 8.094 23.594 7.703 1 98.62 140 ASP B CA 1
ATOM 2130 C C . ASP B 1 140 ? 8.719 24.141 6.426 1 98.62 140 ASP B C 1
ATOM 2132 O O . ASP B 1 140 ? 9.625 23.516 5.855 1 98.62 140 ASP B O 1
ATOM 2136 N N . GLY B 1 141 ? 8.219 25.219 5.918 1 98.31 141 GLY B N 1
ATOM 2137 C CA . GLY B 1 141 ? 8.633 25.781 4.641 1 98.31 141 GLY B CA 1
ATOM 2138 C C . GLY B 1 141 ? 10.055 26.328 4.66 1 98.31 141 GLY B C 1
ATOM 2139 O O . GLY B 1 141 ? 10.633 26.594 3.605 1 98.31 141 GLY B O 1
ATOM 2140 N N . GLN B 1 142 ? 10.695 26.438 5.828 1 98.25 142 GLN B N 1
ATOM 2141 C CA . GLN B 1 142 ? 12.062 26.906 5.957 1 98.25 142 GLN B CA 1
ATOM 2142 C C . GLN B 1 142 ? 13.031 25.75 6.188 1 98.25 142 GLN B C 1
ATOM 2144 O O . GLN B 1 142 ? 14.234 25.969 6.371 1 98.25 142 GLN B O 1
ATOM 2149 N N . GLY B 1 143 ? 12.492 24.562 6.215 1 98.06 143 GLY B N 1
ATOM 2150 C CA . GLY B 1 143 ? 13.32 23.391 6.363 1 98.06 143 GLY B CA 1
ATOM 2151 C C . GLY B 1 143 ? 13.539 22.984 7.812 1 98.06 143 GLY B C 1
ATOM 2152 O O . GLY B 1 143 ? 14.242 22.016 8.094 1 98.06 143 GLY B O 1
ATOM 2153 N N . ASN B 1 144 ? 12.875 23.703 8.742 1 98.06 144 ASN B N 1
ATOM 2154 C CA . ASN B 1 144 ? 13 23.375 10.164 1 98.06 144 ASN B CA 1
ATOM 2155 C C . ASN B 1 144 ? 12.211 22.109 10.508 1 98.06 144 ASN B C 1
ATOM 2157 O O . ASN B 1 144 ? 11.062 21.953 10.094 1 98.06 144 ASN B O 1
ATOM 2161 N N . ARG B 1 145 ? 12.828 21.234 11.289 1 97.88 145 ARG B N 1
ATOM 2162 C CA . ARG B 1 145 ? 12.156 20.016 11.734 1 97.88 145 ARG B CA 1
ATOM 2163 C C . ARG B 1 145 ? 11.125 20.328 12.812 1 97.88 145 ARG B C 1
ATOM 2165 O O . ARG B 1 145 ? 11.445 20.969 13.82 1 97.88 145 ARG B O 1
ATOM 2172 N N . LEU B 1 146 ? 9.969 19.891 12.656 1 98 146 LEU B N 1
ATOM 2173 C CA . LEU B 1 146 ? 8.859 20.125 13.578 1 98 146 LEU B CA 1
ATOM 2174 C C . LEU B 1 146 ? 8.578 18.875 14.414 1 98 146 LEU B C 1
ATOM 2176 O O . LEU B 1 146 ? 8.023 18.984 15.508 1 98 146 LEU B O 1
ATOM 2180 N N . LYS B 1 147 ? 8.844 17.828 13.805 1 92.75 147 LYS B N 1
ATOM 2181 C CA . LYS B 1 147 ? 8.617 16.531 14.43 1 92.75 147 LYS B CA 1
ATOM 2182 C C . LYS B 1 147 ? 9.609 15.492 13.898 1 92.75 147 LYS B C 1
ATOM 2184 O O . LYS B 1 147 ? 9.906 15.461 12.703 1 92.75 147 LYS B O 1
#

Nearest PDB structures (foldseek):
  2onf-assembly1_B  TM=8.737E-01  e=6.246E-10  Thermoplasma acidophilum
  2d7v-assembly1_B  TM=8.295E-01  e=2.298E-08  Vibrio cholerae O1 biovar El Tor str. N16961
  2e8c-assembly1_A  TM=8.342E-01  e=1.585E-07  Aquifex aeolicus VF5
  6d9n-assembly1_A  TM=7.615E-01  e=1.691E-07  Elizabethkingia anophelis NUHP1
  1vla-assembly1_A  TM=7.034E-01  e=6.536E-07  Thermotoga maritima MSB8

Sequence (294 aa):
MSDKHSIRIRQIEAYAFRIDFGESFVPLLTDEPEPIGGGTGPSPEQVLIAAVSNCLCASLAFALGKYRQEGGGVSAEAIGRVARNAEGRLRLVGIEVDIALGAPAESMDRLDRVLAQFEQFCTVSESVKAGVPVAVAVRDGQGNRLKMSDKHSIRIRQIEAYAFRIDFGESFVPLLTDEPEPIGGGTGPSPEQVLIAAVSNCLCASLAFALGKYRQEGGGVSAEAIGRVARNAEGRLRLVGIEVDIALGAPAESMDRLDRVLAQFEQFCTVSESVKAGVPVAVAVRDGQGNRLK

Secondary structure (DSSP, 8-state):
--SEEEEEEEEEETTEEEEE--TTSPPEEE-PPTTTS---S--HHHHHHHHHHHHHHHHHHHHHHHTT---S-EEEEEEEEEEE-TTS-EEEEEEEEEEEESS-GGG-TTHHHHHHHGGGG-HHHHHHTTTS-EEEEEE-TTS-B--/--SEEEEEEEEEETTEEEEE--TTSPPEEE-PPTTTS---S--HHHHHHHHHHHHHHHHHHHHHHHTT---S-EEEEEEEEEEE-TTS-EEEEEEEEEEEESS-GGG-TTHHHHHHHGGGG-HHHHHHTTTS-EEEEEE-TTS-B--

Organism: Methylorubrum extorquens (strain ATCC 14718 / DSM 1338 / JCM 2805 / NCIMB 9133 / AM1) (NCBI:txid272630)

InterPro domains:
  IPR003718 OsmC/Ohr conserved domain [PF02566] (37-136)
  IPR015946 K homology domain-like, alpha/beta [G3DSA:3.30.300.20] (12-139)
  IPR036102 OsmC/Ohr superfamily [SSF82784] (5-136)

Radius of gyration: 19.18 Å; Cα contacts (8 Å, |Δi|>4): 738; chains: 2; bounding box: 35×62×39 Å

pLDDT: mean 97.43, std 4.17, range [58.41, 98.94]